Protein AF-0000000075759969 (afdb_homodimer)

Nearest PDB structures (foldseek):
  1jhf-assembly1_B  TM=9.199E-01  e=1.896E-07  Escherichia coli
  3k2z-assembly1_A  TM=9.295E-01  e=3.566E-07  Thermotoga maritima
  3k3r-assembly1_F  TM=9.178E-01  e=2.386E-07  Escherichia coli K-12
  6a2r-assembly1_A  TM=8.522E-01  e=1.343E-07  Mycobacterium tuberculosis H37Rv
  1jhh-assembly1_B  TM=8.300E-01  e=1.790E-07  Escherichia coli

Structure (mmCIF, N/CA/C/O backbone):
data_AF-0000000075759969-model_v1
#
loop_
_entity.id
_entity.type
_entity.pdbx_description
1 polymer 'Ultraviolet light resistance protein A'
#
loop_
_atom_site.group_PDB
_atom_site.id
_atom_site.type_symbol
_atom_site.label_atom_id
_atom_site.label_alt_id
_atom_site.label_comp_id
_atom_site.label_asym_id
_atom_site.label_entity_id
_atom_site.label_seq_id
_atom_site.pdbx_PDB_ins_code
_atom_site.Cartn_x
_atom_site.Cartn_y
_atom_site.Cartn_z
_atom_site.occupancy
_atom_site.B_iso_or_equiv
_atom_site.auth_seq_id
_atom_site.auth_comp_id
_atom_site.auth_asym_id
_atom_site.auth_atom_id
_atom_site.pdbx_PDB_model_num
ATOM 1 N N . MET A 1 1 ? 5.602 -6.996 -13.609 1 42.34 1 MET A N 1
ATOM 2 C CA . MET A 1 1 ? 6.512 -6.41 -12.633 1 42.34 1 MET A CA 1
ATOM 3 C C . MET A 1 1 ? 7.238 -7.496 -11.844 1 42.34 1 MET A C 1
ATOM 5 O O . MET A 1 1 ? 6.602 -8.383 -11.273 1 42.34 1 MET A O 1
ATOM 9 N N . PRO A 1 2 ? 8.523 -7.645 -11.93 1 44.94 2 PRO A N 1
ATOM 10 C CA . PRO A 1 2 ? 9.258 -8.625 -11.125 1 44.94 2 PRO A CA 1
ATOM 11 C C . PRO A 1 2 ? 9.102 -8.391 -9.625 1 44.94 2 PRO A C 1
ATOM 13 O O . PRO A 1 2 ? 8.836 -7.266 -9.195 1 44.94 2 PRO A O 1
ATOM 16 N N . VAL A 1 3 ? 8.891 -9.562 -8.875 1 42.44 3 VAL A N 1
ATOM 17 C CA . VAL A 1 3 ? 8.859 -9.453 -7.418 1 42.44 3 VAL A CA 1
ATOM 18 C C . VAL A 1 3 ? 10.07 -10.172 -6.82 1 42.44 3 VAL A C 1
ATOM 20 O O . VAL A 1 3 ? 10.531 -11.18 -7.363 1 42.44 3 VAL A O 1
ATOM 23 N N . HIS A 1 4 ? 10.641 -9.539 -5.762 1 41.31 4 HIS A N 1
ATOM 24 C CA . HIS A 1 4 ? 11.695 -10.164 -4.973 1 41.31 4 HIS A CA 1
ATOM 25 C C . HIS A 1 4 ? 11.156 -10.695 -3.646 1 41.31 4 HIS A C 1
ATOM 27 O O . HI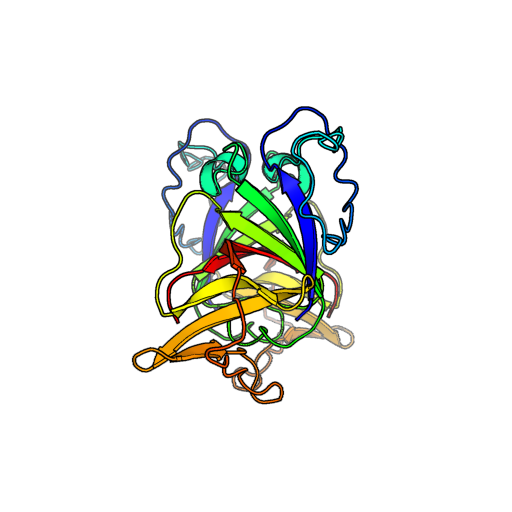S A 1 4 ? 10.625 -9.93 -2.838 1 41.31 4 HIS A O 1
ATOM 33 N N . MET A 1 5 ? 11.133 -12.047 -3.465 1 42.12 5 MET A N 1
ATOM 34 C CA . MET A 1 5 ? 10.625 -12.641 -2.232 1 42.12 5 MET A CA 1
ATOM 35 C C . MET A 1 5 ? 11.516 -12.281 -1.047 1 42.12 5 MET A C 1
ATOM 37 O O . MET A 1 5 ? 12.742 -12.383 -1.132 1 42.12 5 MET A O 1
ATOM 41 N N . LEU A 1 6 ? 11.078 -11.859 0.021 1 41.97 6 LEU A N 1
ATOM 42 C CA . LEU A 1 6 ? 11.836 -11.438 1.196 1 41.97 6 LEU A CA 1
ATOM 43 C C . LEU A 1 6 ? 11.945 -12.57 2.207 1 41.97 6 LEU A C 1
ATOM 45 O O . LEU A 1 6 ? 12.938 -12.656 2.941 1 41.97 6 LEU A O 1
ATOM 49 N N . GLY A 1 7 ? 11.078 -13.602 2.35 1 42.5 7 GLY A N 1
ATOM 50 C CA . GLY A 1 7 ? 11.07 -14.711 3.295 1 42.5 7 GLY A CA 1
ATOM 51 C C . GLY A 1 7 ? 9.758 -14.844 4.043 1 42.5 7 GLY A C 1
ATOM 52 O O . GLY A 1 7 ? 8.805 -14.102 3.783 1 42.5 7 GLY A O 1
ATOM 53 N N . PRO A 1 8 ? 9.578 -16.016 4.891 1 42.72 8 PRO A N 1
ATOM 54 C CA . PRO A 1 8 ? 8.383 -16.156 5.723 1 42.72 8 PRO A CA 1
ATOM 55 C C . PRO A 1 8 ? 8.219 -15.008 6.723 1 42.72 8 PRO A C 1
ATOM 57 O O . PRO A 1 8 ? 9.211 -14.453 7.199 1 42.72 8 PRO A O 1
ATOM 60 N N . ALA A 1 9 ? 6.949 -14.617 6.934 1 42.03 9 ALA A N 1
ATOM 61 C CA . ALA A 1 9 ? 6.633 -13.523 7.848 1 42.03 9 ALA A CA 1
ATOM 62 C C . ALA A 1 9 ? 6.996 -13.891 9.289 1 42.03 9 ALA A C 1
ATOM 64 O O . ALA A 1 9 ? 7.367 -13.016 10.078 1 42.03 9 ALA A O 1
ATOM 65 N N . ALA A 1 10 ? 6.613 -15.195 9.812 1 40.84 10 ALA A N 1
ATOM 66 C CA . ALA A 1 10 ? 6.754 -15.547 11.227 1 40.84 10 ALA A CA 1
ATOM 67 C C . ALA A 1 10 ? 8.219 -15.781 11.594 1 40.84 10 ALA A C 1
ATOM 69 O O . ALA A 1 10 ? 8.586 -15.727 12.766 1 40.84 10 ALA A O 1
ATOM 70 N N . PRO A 1 11 ? 9.305 -15.914 11.461 1 36.31 11 PRO A N 1
ATOM 71 C CA . PRO A 1 11 ? 10.242 -16.359 12.492 1 36.31 11 PRO A CA 1
ATOM 72 C C . PRO A 1 11 ? 10.477 -15.305 13.57 1 36.31 11 PRO A C 1
ATOM 74 O O . PRO A 1 11 ? 10.047 -14.156 13.422 1 36.31 11 PRO A O 1
ATOM 77 N N . ALA A 1 12 ? 11.781 -15.461 14.43 1 30.44 12 ALA A N 1
ATOM 78 C CA . ALA A 1 12 ? 12.664 -14.797 15.383 1 30.44 12 ALA A CA 1
ATOM 79 C C . ALA A 1 12 ? 12.969 -13.367 14.938 1 30.44 12 ALA A C 1
ATOM 81 O O . ALA A 1 12 ? 12.711 -13 13.797 1 30.44 12 ALA A O 1
ATOM 82 N N . THR A 1 13 ? 14.125 -12.656 15.57 1 31.41 13 THR A N 1
ATOM 83 C CA . THR A 1 13 ? 14.758 -11.344 15.68 1 31.41 13 THR A CA 1
ATOM 84 C C . THR A 1 13 ? 15.094 -10.789 14.297 1 31.41 13 THR A C 1
ATOM 86 O O . THR A 1 13 ? 15.953 -9.914 14.164 1 31.41 13 THR A O 1
ATOM 89 N N . ILE A 1 14 ? 14.562 -11.297 13.195 1 31.97 14 ILE A N 1
ATOM 90 C CA . ILE A 1 14 ? 15.352 -11.18 11.977 1 31.97 14 ILE A CA 1
ATOM 91 C C . ILE A 1 14 ? 15.312 -9.742 11.461 1 31.97 14 ILE A C 1
ATOM 93 O O . ILE A 1 14 ? 14.234 -9.133 11.383 1 31.97 14 ILE A O 1
ATOM 97 N N . ALA A 1 15 ? 16.406 -9.086 11.547 1 33.12 15 ALA A N 1
ATOM 98 C CA . ALA A 1 15 ? 16.828 -7.879 10.836 1 33.12 15 ALA A CA 1
ATOM 99 C C . ALA A 1 15 ? 16.359 -7.902 9.391 1 33.12 15 ALA A C 1
ATOM 101 O O . ALA A 1 15 ? 16.453 -8.93 8.711 1 33.12 15 ALA A O 1
ATOM 102 N N . LEU A 1 16 ? 15.406 -7.219 9.031 1 34.38 16 LEU A N 1
ATOM 103 C CA . LEU A 1 16 ? 14.781 -7.094 7.723 1 34.38 16 LEU A CA 1
ATOM 104 C C . LEU A 1 16 ? 15.828 -7.09 6.613 1 34.38 16 LEU A C 1
ATOM 106 O O . LEU A 1 16 ? 16.5 -6.078 6.387 1 34.38 16 LEU A O 1
ATOM 110 N N . PRO A 1 17 ? 16.938 -7.887 6.633 1 32.81 17 PRO A N 1
ATOM 111 C CA . PRO A 1 17 ? 17.625 -7.832 5.344 1 32.81 17 PRO A CA 1
ATOM 112 C C . PRO A 1 17 ? 16.703 -8.102 4.16 1 32.81 17 PRO A C 1
ATOM 114 O O . PRO A 1 17 ? 15.93 -9.062 4.184 1 32.81 17 PRO A O 1
ATOM 117 N N . PHE A 1 18 ? 16.031 -7.051 3.578 1 36.09 18 PHE A N 1
ATOM 118 C CA . PHE A 1 18 ? 15.344 -7.203 2.303 1 36.09 18 PHE A CA 1
ATOM 119 C C . PHE A 1 18 ? 16 -8.281 1.457 1 36.09 18 PHE A C 1
ATOM 121 O O . PHE A 1 18 ? 17.109 -8.094 0.936 1 36.09 18 PHE A O 1
ATOM 128 N N . PHE A 1 19 ? 16.234 -9.352 1.95 1 31.5 19 PHE A N 1
ATOM 129 C CA . PHE A 1 19 ? 16.828 -10.336 1.05 1 31.5 19 PHE A CA 1
ATOM 130 C C . PHE A 1 19 ? 15.953 -10.555 -0.176 1 31.5 19 PHE A C 1
ATOM 132 O O . PHE A 1 19 ? 14.75 -10.797 -0.049 1 31.5 19 PHE A O 1
ATOM 139 N N . SER A 1 20 ? 16.25 -9.602 -1.188 1 35.03 20 SER A N 1
ATOM 140 C CA . SER A 1 20 ? 15.828 -9.875 -2.561 1 35.03 20 SER A CA 1
ATOM 141 C C . SER A 1 20 ? 15.938 -11.359 -2.889 1 35.03 20 SER A C 1
ATOM 143 O O . SER A 1 20 ? 17.031 -11.93 -2.863 1 35.03 20 SER A O 1
ATOM 145 N N . PHE A 1 21 ? 15.383 -12.156 -2.195 1 32.94 21 PHE A N 1
ATOM 146 C CA . PHE A 1 21 ? 15.586 -13.5 -2.713 1 32.94 21 PHE A CA 1
ATOM 147 C C . PHE A 1 21 ? 14.969 -13.641 -4.102 1 32.94 21 PHE A C 1
ATOM 149 O O . PHE A 1 21 ? 13.844 -13.195 -4.336 1 32.94 21 PHE A O 1
ATOM 156 N N . CYS A 1 22 ? 15.914 -13.344 -5.039 1 31.77 22 CYS A N 1
ATOM 157 C CA . CYS A 1 22 ? 15.555 -13.789 -6.383 1 31.77 22 CYS A CA 1
ATOM 158 C C . CYS A 1 22 ? 15.062 -15.234 -6.367 1 31.77 22 CYS A C 1
ATOM 160 O O . CYS A 1 22 ? 15.711 -16.109 -5.789 1 31.77 22 CYS A O 1
ATOM 162 N N . VAL A 1 23 ? 13.867 -15.484 -6.293 1 33.88 23 VAL A N 1
ATOM 163 C CA . VAL A 1 23 ? 13.398 -16.859 -6.41 1 33.88 23 VAL A CA 1
ATOM 164 C C . VAL A 1 23 ? 14.156 -17.578 -7.531 1 33.88 23 VAL A C 1
ATOM 166 O O . VAL A 1 23 ? 14.047 -17.188 -8.703 1 33.88 23 VAL A O 1
ATOM 169 N N . PRO A 1 24 ? 15.461 -17.984 -7.406 1 31.73 24 PRO A N 1
ATOM 170 C CA . PRO A 1 24 ? 15.945 -18.797 -8.531 1 31.73 24 PRO A CA 1
ATOM 171 C C . PRO A 1 24 ? 14.867 -19.719 -9.102 1 31.73 24 PRO A C 1
ATOM 173 O O . PRO A 1 24 ? 13.883 -20.016 -8.43 1 31.73 24 PRO A O 1
ATOM 176 N N . ALA A 1 25 ? 14.922 -20.078 -10.336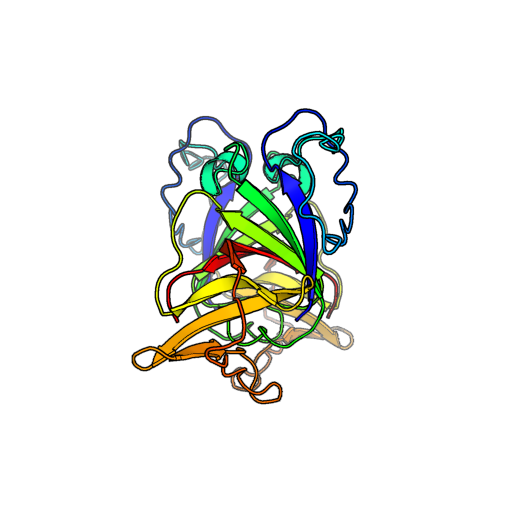 1 34.28 25 ALA A N 1
ATOM 177 C CA . ALA A 1 25 ? 14.133 -21.141 -10.945 1 34.28 25 ALA A CA 1
ATOM 178 C C . ALA A 1 25 ? 13.742 -22.188 -9.906 1 34.28 25 ALA A C 1
ATOM 180 O O . ALA A 1 25 ? 12.742 -22.891 -10.07 1 34.28 25 ALA A O 1
ATOM 181 N N . GLY A 1 26 ? 14.703 -22.828 -9.086 1 34.31 26 GLY A N 1
ATOM 182 C CA . GLY A 1 26 ? 14.5 -23.75 -7.977 1 34.31 26 GLY A CA 1
ATOM 183 C C . GLY A 1 26 ? 13.914 -23.078 -6.746 1 34.31 26 GLY A C 1
ATOM 184 O O . GLY A 1 26 ? 14.445 -22.062 -6.277 1 34.31 26 GLY A O 1
ATOM 185 N N . PHE A 1 27 ? 12.602 -23.125 -6.633 1 38.12 27 PHE A N 1
ATOM 186 C CA . PHE A 1 27 ? 11.812 -22.625 -5.516 1 38.12 27 PHE A CA 1
ATOM 187 C C . PHE A 1 27 ? 12.562 -22.797 -4.199 1 38.12 27 PHE A C 1
ATOM 189 O O . PHE A 1 27 ? 13.328 -23.75 -4.035 1 38.12 27 PHE A O 1
ATOM 196 N N . PRO A 1 28 ? 12.852 -21.859 -3.426 1 39.22 28 PRO A N 1
ATOM 197 C CA . PRO A 1 28 ? 13.586 -22.109 -2.186 1 39.22 28 PRO A CA 1
ATOM 198 C C . PRO A 1 28 ? 13.273 -23.469 -1.582 1 39.22 28 PRO A C 1
ATOM 200 O O . PRO A 1 28 ? 12.141 -23.953 -1.68 1 39.22 28 PRO A O 1
ATOM 203 N N . SER A 1 29 ? 14.156 -24.547 -1.777 1 34.22 29 SER A N 1
ATOM 204 C CA . SER A 1 29 ? 14.07 -25.641 -0.829 1 34.22 29 SER A CA 1
ATOM 205 C C . SER A 1 29 ? 13.758 -25.141 0.577 1 34.22 29 SER A C 1
ATOM 207 O O . SER A 1 29 ? 14.211 -24.078 0.977 1 34.22 29 SER A O 1
ATOM 209 N N . PRO A 1 30 ? 12.672 -25.703 1.255 1 34.91 30 PRO A N 1
ATOM 210 C CA . PRO A 1 30 ? 12.477 -25.438 2.682 1 34.91 30 PRO A CA 1
ATOM 211 C C . PRO A 1 30 ? 13.789 -25.188 3.424 1 34.91 30 PRO A C 1
ATOM 213 O O . PRO A 1 30 ? 13.773 -24.641 4.527 1 34.91 30 PRO A O 1
ATOM 216 N N . ALA A 1 31 ? 14.859 -25.797 3.045 1 32.34 31 ALA A N 1
ATOM 217 C CA . ALA A 1 31 ? 16.078 -25.828 3.846 1 32.34 31 ALA A CA 1
ATOM 218 C C . ALA A 1 31 ? 16.766 -24.469 3.846 1 32.34 31 ALA A C 1
ATOM 220 O O . ALA A 1 31 ? 17.641 -24.203 4.676 1 32.34 31 ALA A O 1
ATOM 221 N N . GLN A 1 32 ? 16.891 -23.828 2.74 1 37.91 32 GLN A N 1
ATOM 222 C CA . GLN A 1 32 ? 17.734 -22.641 2.793 1 37.91 32 GLN A CA 1
ATOM 223 C C . GLN A 1 32 ? 17.016 -21.484 3.496 1 37.91 32 GLN A C 1
ATOM 225 O O . GLN A 1 32 ? 16.562 -20.531 2.848 1 37.91 32 GLN A O 1
ATOM 230 N N . ASP A 1 33 ? 16.172 -21.797 4.281 1 37.91 33 ASP A N 1
ATOM 231 C CA . ASP A 1 33 ? 15.383 -21.25 5.387 1 37.91 33 ASP A CA 1
ATOM 232 C C . ASP A 1 33 ? 16.156 -20.172 6.133 1 37.91 33 ASP A C 1
ATOM 234 O O . ASP A 1 33 ? 15.758 -19.766 7.227 1 37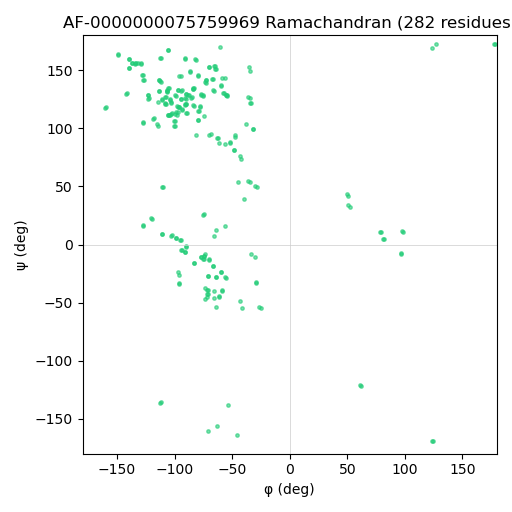.91 33 ASP A O 1
ATOM 238 N N . HIS A 1 34 ? 17.453 -20.109 5.781 1 37.09 34 HIS A N 1
ATOM 239 C CA . HIS A 1 34 ? 18.172 -19.359 6.809 1 37.09 34 HIS A CA 1
ATOM 240 C C . HIS A 1 34 ? 17.703 -17.906 6.84 1 37.09 34 HIS A C 1
ATOM 242 O O . HIS A 1 34 ? 18.469 -17 6.48 1 37.09 34 HIS A O 1
ATOM 248 N N . MET A 1 35 ? 16.719 -17.672 6.105 1 39.19 35 MET A N 1
ATOM 249 C CA . MET A 1 35 ? 16.406 -16.281 6.434 1 39.19 35 MET A CA 1
ATOM 250 C C . MET A 1 35 ? 16.344 -16.078 7.941 1 39.19 35 MET A C 1
ATOM 252 O O . MET A 1 35 ? 15.469 -16.641 8.609 1 39.19 35 MET A O 1
ATOM 256 N N . GLU A 1 36 ? 17.469 -15.93 8.523 1 43.19 36 GLU A N 1
ATOM 257 C CA . GLU A 1 36 ? 17.688 -15.859 9.961 1 43.19 36 GLU A CA 1
ATOM 258 C C . GLU A 1 36 ? 16.609 -15.008 10.633 1 43.19 36 GLU A C 1
ATOM 260 O O . GLU A 1 36 ? 16.156 -15.32 11.734 1 43.19 36 GLU A O 1
ATOM 265 N N . GLY A 1 37 ? 16.344 -13.695 10.211 1 47.88 37 GLY A N 1
ATOM 266 C CA . GLY A 1 37 ? 15.539 -12.906 11.133 1 47.88 37 GLY A CA 1
ATOM 267 C C . GLY A 1 37 ? 14.125 -12.648 10.633 1 47.88 37 GLY A C 1
ATOM 268 O O . GLY A 1 37 ? 13.859 -12.734 9.43 1 47.88 37 GLY A O 1
ATOM 269 N N . SER A 1 38 ? 13.047 -13.086 11.422 1 54.06 38 SER A N 1
ATOM 270 C CA . SER A 1 38 ? 11.625 -12.852 11.188 1 54.06 38 SER A CA 1
ATOM 271 C C . SER A 1 38 ? 11.32 -11.359 11.094 1 54.06 38 SER A C 1
ATOM 273 O O . SER A 1 38 ? 11.969 -10.547 11.75 1 54.06 38 SER A O 1
ATOM 275 N N . ILE A 1 39 ? 10.57 -10.961 10.008 1 63.31 39 ILE A N 1
ATOM 276 C CA . ILE A 1 39 ? 10.164 -9.57 9.844 1 63.31 39 ILE A CA 1
ATOM 277 C C . ILE A 1 39 ? 8.906 -9.305 10.664 1 63.31 39 ILE A C 1
ATOM 279 O O . ILE A 1 39 ? 7.988 -10.125 10.695 1 63.31 39 ILE A O 1
ATOM 283 N N . SER A 1 40 ? 9.023 -8.383 11.609 1 74.25 40 SER A N 1
ATOM 284 C CA . SER A 1 40 ? 7.84 -7.828 12.258 1 74.25 40 SER A CA 1
ATOM 285 C C . SER A 1 40 ? 7.434 -6.5 11.633 1 74.25 40 SER A C 1
ATOM 287 O O . SER A 1 40 ? 8.188 -5.527 11.688 1 74.25 40 SER A O 1
ATOM 289 N N . LEU A 1 41 ? 6.215 -6.508 10.977 1 79.56 41 LEU A N 1
ATOM 290 C CA . LEU A 1 41 ? 5.723 -5.266 10.391 1 79.56 41 LEU A CA 1
ATOM 291 C C . LEU A 1 41 ? 5.449 -4.23 11.477 1 79.56 41 LEU A C 1
ATOM 293 O O . LEU A 1 41 ? 5.602 -3.027 11.25 1 79.56 41 LEU A O 1
ATOM 297 N N . ASP A 1 42 ? 5.113 -4.766 12.695 1 80.06 42 ASP A N 1
ATOM 298 C CA . ASP A 1 42 ? 4.934 -3.861 13.828 1 80.06 42 ASP A CA 1
ATOM 299 C C . ASP A 1 42 ? 6.227 -3.105 14.133 1 80.06 42 ASP A C 1
ATOM 301 O O . ASP A 1 42 ? 6.199 -1.901 14.391 1 80.06 42 ASP A O 1
ATOM 305 N N . GLU A 1 43 ? 7.266 -3.865 14.125 1 79.12 43 GLU A N 1
ATOM 306 C CA . GLU A 1 43 ? 8.562 -3.252 14.391 1 79.12 43 GLU A CA 1
ATOM 307 C C . GLU A 1 43 ? 9.008 -2.377 13.227 1 79.12 43 GLU A C 1
ATOM 309 O O . GLU A 1 43 ? 9.469 -1.251 13.43 1 79.12 43 GLU A O 1
ATOM 314 N N . LEU A 1 44 ? 8.812 -2.881 12.008 1 76.25 44 LEU A N 1
ATOM 315 C CA . LEU A 1 44 ? 9.234 -2.17 10.805 1 76.25 44 LEU A CA 1
ATOM 316 C C . LEU A 1 44 ? 8.562 -0.802 10.719 1 76.25 44 LEU A C 1
ATOM 318 O O . LEU A 1 44 ? 9.211 0.19 10.383 1 76.25 44 LEU A O 1
ATOM 322 N N . MET A 1 45 ? 7.348 -0.826 11.086 1 79.31 45 MET A N 1
ATOM 323 C CA . MET A 1 45 ? 6.582 0.403 10.906 1 79.31 45 MET A CA 1
ATOM 324 C C . MET A 1 45 ? 6.422 1.148 12.227 1 79.31 45 MET A C 1
ATOM 326 O O . MET A 1 45 ? 5.695 2.139 12.305 1 79.31 45 MET A O 1
ATOM 330 N N . ASN A 1 46 ? 7.121 0.654 13.234 1 80.38 46 ASN A N 1
ATOM 331 C CA . ASN A 1 46 ? 7.137 1.278 14.555 1 80.38 46 ASN A CA 1
ATOM 332 C C . ASN A 1 46 ? 5.727 1.562 15.055 1 80.38 46 ASN A C 1
ATOM 334 O O . ASN A 1 46 ? 5.449 2.65 15.562 1 80.38 46 ASN A O 1
ATOM 338 N N . ILE A 1 47 ? 4.824 0.573 14.852 1 77.69 47 ILE A N 1
ATOM 339 C CA . ILE A 1 47 ? 3.428 0.869 15.148 1 77.69 47 ILE A CA 1
ATOM 340 C C . ILE A 1 47 ? 3.211 0.89 16.656 1 77.69 47 ILE A C 1
ATOM 342 O O . ILE A 1 47 ? 2.182 1.37 17.141 1 77.69 47 ILE A O 1
ATOM 346 N N . ARG A 1 48 ? 4.285 0.427 17.422 1 73.88 48 ARG A N 1
ATOM 347 C CA . ARG A 1 48 ? 4.129 0.405 18.875 1 73.88 48 ARG A CA 1
ATOM 348 C C . ARG A 1 48 ? 4.617 1.707 19.5 1 73.88 48 ARG A C 1
ATOM 350 O O . ARG A 1 48 ? 4.426 1.941 20.703 1 73.88 48 ARG A O 1
ATOM 357 N N . ALA A 1 49 ? 5.176 2.514 18.688 1 77.94 49 ALA A N 1
ATOM 358 C CA . ALA A 1 49 ? 5.59 3.818 19.203 1 77.94 49 ALA A CA 1
ATOM 359 C C . ALA A 1 49 ? 4.383 4.668 19.578 1 77.94 49 ALA A C 1
ATOM 361 O O . ALA A 1 49 ? 3.367 4.664 18.875 1 77.94 49 ALA A O 1
ATOM 362 N N . PRO A 1 50 ? 4.453 5.449 20.656 1 74.25 50 PRO A N 1
ATOM 363 C CA . PRO A 1 50 ? 3.316 6.242 21.125 1 74.25 50 PRO A CA 1
ATOM 364 C C . PRO A 1 50 ? 2.924 7.352 20.156 1 74.25 50 PRO A C 1
ATOM 366 O O . PRO A 1 50 ? 1.807 7.871 20.219 1 74.25 50 PRO A O 1
ATOM 369 N N . HIS A 1 51 ? 3.768 7.695 19.297 1 77.31 51 HIS A N 1
ATOM 370 C CA . HIS A 1 51 ? 3.49 8.805 18.391 1 77.31 51 HIS A CA 1
ATOM 371 C C . HIS A 1 51 ? 3.006 8.297 17.047 1 77.31 51 HIS A C 1
ATOM 373 O O . HIS A 1 51 ? 2.891 9.078 16.094 1 77.31 51 HIS A O 1
ATOM 379 N N . THR A 1 52 ? 2.793 6.961 16.906 1 82.81 52 THR A N 1
ATOM 380 C CA . THR A 1 52 ? 2.326 6.383 15.641 1 82.81 52 THR A CA 1
ATOM 381 C C . THR A 1 52 ? 0.816 6.172 15.672 1 82.81 52 THR A C 1
ATOM 383 O O . THR A 1 52 ? 0.28 5.633 16.641 1 82.81 52 THR A O 1
ATOM 386 N N . TYR A 1 53 ? 0.153 6.598 14.602 1 77.56 53 TYR A N 1
ATOM 387 C CA . TYR A 1 53 ? -1.294 6.477 14.461 1 77.56 53 TYR A CA 1
ATOM 388 C C . TYR A 1 53 ? -1.663 5.844 13.125 1 77.56 53 TYR A C 1
ATOM 390 O O . TYR A 1 53 ? -0.871 5.863 12.18 1 77.56 53 TYR A O 1
ATOM 398 N N . LEU A 1 54 ? -2.857 5.242 13.148 1 80.25 54 LEU A N 1
ATOM 399 C CA . LEU A 1 54 ? -3.402 4.656 11.922 1 80.25 54 LEU A CA 1
ATOM 400 C C . LEU A 1 54 ? -4.641 5.418 11.469 1 80.25 54 LEU A C 1
ATOM 402 O O . LEU A 1 54 ? -5.434 5.879 12.289 1 80.25 54 LEU A O 1
ATOM 406 N N . ALA A 1 55 ? -4.75 5.566 10.18 1 80.31 55 ALA A N 1
ATOM 407 C CA . ALA A 1 55 ? -5.93 6.168 9.57 1 80.31 55 ALA A CA 1
ATOM 408 C C . ALA A 1 55 ? -6.324 5.434 8.289 1 80.31 55 ALA A C 1
ATOM 410 O O . ALA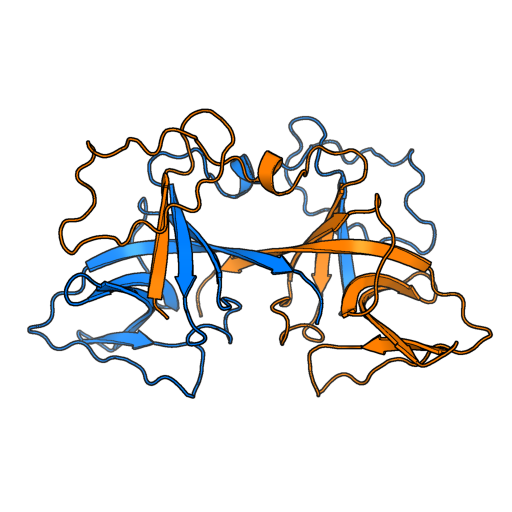 A 1 55 ? -5.52 4.688 7.723 1 80.31 55 ALA A O 1
ATOM 411 N N . ARG A 1 56 ? -7.59 5.633 7.922 1 83.19 56 ARG A N 1
ATOM 412 C CA . ARG A 1 56 ? -8.078 5.105 6.652 1 83.19 56 ARG A CA 1
ATOM 413 C C . ARG A 1 56 ? -8.297 6.223 5.641 1 83.19 56 ARG A C 1
ATOM 415 O O . ARG A 1 56 ? -8.906 7.246 5.957 1 83.19 56 ARG A O 1
ATOM 422 N N . ALA A 1 57 ? -7.68 6.039 4.48 1 88.38 57 ALA A N 1
ATOM 423 C CA . ALA A 1 57 ? -7.883 7.016 3.414 1 88.38 57 ALA A CA 1
ATOM 424 C C . ALA A 1 57 ? -9.281 6.891 2.816 1 88.38 57 ALA A C 1
ATOM 426 O O . ALA A 1 57 ? -9.828 5.789 2.715 1 88.38 57 ALA A O 1
ATOM 427 N N . ASP A 1 58 ? -9.828 8 2.514 1 85.5 58 ASP A N 1
ATOM 428 C CA . ASP A 1 58 ? -11.133 8.055 1.855 1 85.5 58 ASP A CA 1
ATOM 429 C C . ASP A 1 58 ? -11.078 8.922 0.599 1 85.5 58 ASP A C 1
ATOM 431 O O . ASP A 1 58 ? -11.039 10.148 0.685 1 85.5 58 ASP A O 1
ATOM 435 N N . GLY A 1 59 ? -11.086 8.234 -0.588 1 89.69 59 GLY A N 1
ATOM 436 C CA . GLY A 1 59 ? -11.062 8.969 -1.843 1 89.69 59 GLY A CA 1
ATOM 437 C C . GLY A 1 59 ? -9.906 8.578 -2.744 1 89.69 59 GLY A C 1
ATOM 438 O O . GLY A 1 59 ? -9.219 7.586 -2.486 1 89.69 59 GLY A O 1
ATOM 439 N N . GLU A 1 60 ? -9.703 9.438 -3.883 1 93.19 60 GLU A N 1
ATOM 440 C CA . GLU A 1 60 ? -8.758 9.031 -4.918 1 93.19 60 GLU A CA 1
ATOM 441 C C . GLU A 1 60 ? -7.742 10.133 -5.203 1 93.19 60 GLU A C 1
ATOM 443 O O . GLU A 1 60 ? -7.031 10.078 -6.207 1 93.19 60 GLU A O 1
ATOM 448 N N . SER A 1 61 ? -7.625 11.078 -4.316 1 94.75 61 SER A N 1
ATOM 449 C CA . SER A 1 61 ? -6.828 12.258 -4.641 1 94.75 61 SER A CA 1
ATOM 450 C C . SER A 1 61 ? -5.336 11.945 -4.578 1 94.75 61 SER A C 1
ATOM 452 O O . SER A 1 61 ? -4.516 12.719 -5.082 1 94.75 61 SER A O 1
ATOM 454 N N . MET A 1 62 ? -4.992 10.789 -4.008 1 96.69 62 MET A N 1
ATOM 455 C CA . MET A 1 62 ? -3.582 10.531 -3.738 1 96.69 62 MET A CA 1
ATOM 456 C C . MET A 1 62 ? -3.111 9.281 -4.469 1 96.69 62 MET A C 1
ATOM 458 O O . MET A 1 62 ? -2.047 8.734 -4.16 1 96.69 62 MET A O 1
ATOM 462 N N . ILE A 1 63 ? -3.77 8.844 -5.555 1 96.44 63 ILE A N 1
ATOM 463 C CA . ILE A 1 63 ? -3.57 7.527 -6.16 1 96.44 63 ILE A CA 1
ATOM 464 C C . ILE A 1 63 ? -2.207 7.48 -6.848 1 96.44 63 ILE A C 1
ATOM 466 O O . ILE A 1 63 ? -1.588 6.414 -6.934 1 96.44 63 ILE A O 1
ATOM 470 N N . GLN A 1 64 ? -1.641 8.586 -7.32 1 96.5 64 GLN A N 1
ATOM 471 C CA . GLN A 1 64 ? -0.399 8.57 -8.086 1 96.5 64 GLN A CA 1
ATOM 472 C C . GLN A 1 64 ? 0.807 8.367 -7.172 1 96.5 64 GLN A C 1
ATOM 474 O O . GLN A 1 64 ? 1.91 8.086 -7.645 1 96.5 64 GLN A O 1
ATOM 479 N N . VAL A 1 65 ? 0.576 8.461 -5.852 1 96.25 65 VAL A N 1
ATOM 480 C CA . VAL A 1 65 ? 1.666 8.172 -4.926 1 96.25 65 VAL A CA 1
ATOM 481 C C . VAL A 1 65 ? 1.37 6.883 -4.168 1 96.25 65 VAL A C 1
ATOM 483 O O . VAL A 1 65 ? 2.016 6.582 -3.16 1 96.25 65 VAL A O 1
ATOM 486 N N . GLY A 1 66 ? 0.349 6.18 -4.566 1 96.44 66 GLY A N 1
ATOM 487 C CA . GLY A 1 66 ? 0.129 4.828 -4.07 1 96.44 66 GLY A CA 1
ATOM 488 C C . GLY A 1 66 ? -0.869 4.77 -2.928 1 96.44 66 GLY A C 1
ATOM 489 O O . GLY A 1 66 ? -0.972 3.752 -2.24 1 96.44 66 GLY A O 1
ATOM 490 N N . ILE A 1 67 ? -1.548 5.836 -2.709 1 96 67 ILE A N 1
ATOM 491 C CA . ILE A 1 67 ? -2.578 5.832 -1.676 1 96 67 ILE A CA 1
ATOM 492 C C . ILE A 1 67 ? -3.959 5.797 -2.326 1 96 67 ILE A C 1
ATOM 494 O O . ILE A 1 67 ? -4.391 6.777 -2.936 1 96 67 ILE A O 1
ATOM 498 N N . PHE A 1 68 ? -4.656 4.672 -2.162 1 94.56 68 PHE A N 1
ATOM 499 C CA . PHE A 1 68 ? -5.965 4.441 -2.758 1 94.56 68 PHE A CA 1
ATOM 500 C C . PHE A 1 68 ? -7.062 4.531 -1.705 1 94.56 68 PHE A C 1
ATOM 502 O O . PHE A 1 68 ? -6.777 4.562 -0.506 1 94.56 68 PHE A O 1
ATOM 509 N N . ASP A 1 69 ? -8.25 4.59 -2.221 1 91.75 69 ASP A N 1
ATOM 510 C CA . ASP A 1 69 ? -9.414 4.598 -1.339 1 91.75 69 ASP A CA 1
ATOM 511 C C . ASP A 1 69 ? -9.391 3.402 -0.39 1 91.75 69 ASP A C 1
ATOM 513 O O . ASP A 1 69 ? -9.109 2.277 -0.807 1 91.75 69 ASP A O 1
ATOM 517 N N . ARG A 1 70 ? -9.539 3.648 0.958 1 86.75 70 ARG A N 1
ATOM 518 C CA . ARG A 1 70 ? -9.695 2.672 2.029 1 86.75 70 ARG A CA 1
ATOM 519 C C . ARG A 1 70 ? -8.344 2.111 2.459 1 86.75 70 ARG A C 1
ATOM 521 O O . ARG A 1 70 ? -8.266 1.256 3.344 1 86.75 70 ARG A O 1
ATOM 528 N N . ASP A 1 71 ? -7.273 2.656 1.881 1 89.5 71 ASP A N 1
ATOM 529 C CA . ASP A 1 71 ? -5.965 2.229 2.359 1 89.5 71 ASP A CA 1
ATOM 530 C C . ASP A 1 71 ? -5.754 2.633 3.818 1 89.5 71 ASP A C 1
ATOM 532 O O . ASP A 1 71 ? -6.332 3.617 4.285 1 89.5 71 ASP A O 1
ATOM 536 N N . ILE A 1 72 ? -4.945 1.832 4.52 1 85.44 72 ILE A N 1
ATOM 537 C CA . ILE A 1 72 ? -4.539 2.166 5.879 1 85.44 72 ILE A CA 1
ATOM 538 C C . ILE A 1 72 ? -3.252 2.988 5.848 1 85.44 72 ILE A C 1
ATOM 540 O O . ILE A 1 72 ? -2.289 2.621 5.168 1 85.44 72 ILE A O 1
ATOM 544 N N . LEU A 1 73 ? -3.275 4.082 6.535 1 87.31 73 LEU A N 1
ATOM 545 C CA . LEU A 1 73 ? -2.123 4.973 6.613 1 87.31 73 LEU A CA 1
ATOM 546 C C . LEU A 1 73 ? -1.459 4.883 7.984 1 87.31 73 LEU A C 1
ATOM 548 O O . LEU A 1 73 ? -2.145 4.855 9.008 1 87.31 73 LEU A O 1
ATOM 552 N N . ILE A 1 74 ? -0.161 4.73 7.996 1 86.81 74 ILE A N 1
ATOM 553 C CA . ILE A 1 74 ? 0.633 4.805 9.219 1 86.81 74 ILE A CA 1
ATOM 554 C C . ILE A 1 74 ? 1.205 6.211 9.375 1 86.81 74 ILE A C 1
ATOM 556 O O . ILE A 1 74 ? 1.955 6.684 8.516 1 86.81 74 ILE A O 1
ATOM 560 N N . ILE A 1 75 ? 0.809 6.867 10.445 1 86.62 75 ILE A N 1
ATOM 561 C CA . ILE A 1 75 ? 1.116 8.281 10.641 1 86.62 75 ILE A CA 1
ATOM 562 C C . ILE A 1 75 ? 2.115 8.445 11.781 1 86.62 75 ILE A C 1
ATOM 564 O O . ILE A 1 75 ? 1.902 7.922 12.875 1 86.62 75 ILE A O 1
ATOM 568 N N . ASP A 1 76 ? 3.23 9.086 11.516 1 87.12 76 ASP A N 1
ATOM 569 C CA . ASP A 1 76 ? 4.258 9.422 12.5 1 87.12 76 ASP A CA 1
ATOM 570 C C . ASP A 1 76 ? 4.113 10.867 12.977 1 87.12 76 ASP A C 1
ATOM 572 O O . ASP A 1 76 ? 4.32 11.805 12.195 1 87.12 76 ASP A O 1
ATOM 576 N N . ARG A 1 77 ? 3.752 11.062 14.195 1 85.06 77 ARG A N 1
ATOM 577 C CA . ARG A 1 77 ? 3.59 12.398 14.766 1 85.06 77 ARG A CA 1
ATOM 578 C C . ARG A 1 77 ? 4.859 12.836 15.484 1 85.06 77 ARG A C 1
ATOM 580 O O . ARG A 1 77 ? 4.895 13.914 16.078 1 85.06 77 ARG A O 1
ATOM 587 N N . GLY A 1 78 ? 5.82 12.062 15.422 1 85.75 78 GLY A N 1
ATOM 588 C CA . GLY A 1 78 ? 7.039 12.352 16.172 1 85.75 78 GLY A CA 1
ATOM 589 C C . GLY A 1 7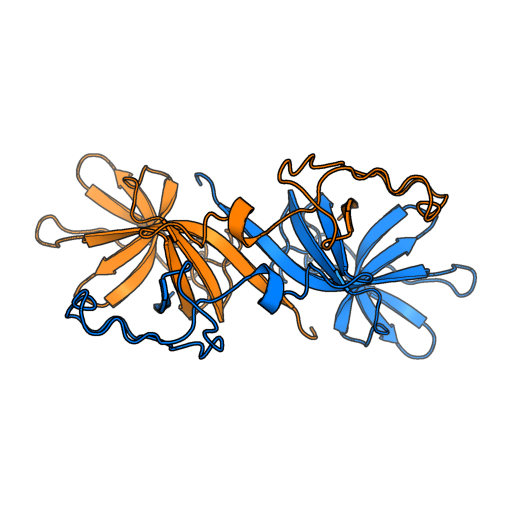8 ? 8.031 13.188 15.375 1 85.75 78 GLY A C 1
ATOM 590 O O . GLY A 1 78 ? 9.094 13.547 15.891 1 85.75 78 GLY A O 1
ATOM 591 N N . ARG A 1 79 ? 7.746 13.508 14.195 1 86.88 79 ARG A N 1
ATOM 592 C CA . ARG A 1 79 ? 8.688 14.281 13.391 1 86.88 79 ARG A CA 1
ATOM 593 C C . ARG A 1 79 ? 7.977 15.375 12.602 1 86.88 79 ARG A C 1
ATOM 595 O O . ARG A 1 79 ? 6.77 15.281 12.359 1 86.88 79 ARG A O 1
ATOM 602 N N . GLU A 1 80 ? 8.719 16.438 12.219 1 91.69 80 GLU A N 1
ATOM 603 C CA . GLU A 1 80 ? 8.195 17.547 11.43 1 91.69 80 GLU A CA 1
ATOM 604 C C . GLU A 1 80 ? 8.109 17.188 9.953 1 91.69 80 GLU A C 1
ATOM 606 O O . GLU A 1 80 ? 8.984 16.484 9.422 1 91.69 80 GLU A O 1
ATOM 611 N N . ALA A 1 81 ? 7.105 17.719 9.367 1 94.06 81 ALA A N 1
ATOM 612 C CA . ALA A 1 81 ? 6.902 17.469 7.945 1 94.06 81 ALA A CA 1
ATOM 613 C C . ALA A 1 81 ? 7.918 18.234 7.102 1 94.06 81 ALA A C 1
ATOM 615 O O . ALA A 1 81 ? 8.242 19.375 7.406 1 94.06 81 ALA A O 1
ATOM 616 N N . GLU A 1 82 ? 8.445 17.656 6.09 1 95.69 82 GLU A N 1
ATOM 617 C CA . GLU A 1 82 ? 9.32 18.281 5.105 1 95.69 82 GLU A CA 1
ATOM 618 C C . GLU A 1 82 ? 8.641 18.375 3.742 1 95.69 82 GLU A C 1
ATOM 620 O O . GLU A 1 82 ? 7.691 17.641 3.465 1 95.69 82 GLU A O 1
ATOM 625 N N . LYS A 1 83 ? 9.219 19.281 2.945 1 95.81 83 LYS A N 1
ATOM 626 C CA . LYS A 1 83 ? 8.695 19.469 1.594 1 95.81 83 LYS A CA 1
ATOM 627 C C . LYS A 1 83 ? 8.68 18.141 0.832 1 95.81 83 LYS A C 1
ATOM 629 O O . LYS A 1 83 ? 9.672 17.406 0.844 1 95.81 83 LYS A O 1
ATOM 634 N N . GLY A 1 84 ? 7.551 17.812 0.262 1 97.19 84 GLY A N 1
ATOM 635 C CA . GLY A 1 84 ? 7.445 16.641 -0.583 1 97.19 84 GLY A CA 1
ATOM 636 C C . GLY A 1 84 ? 6.902 15.43 0.151 1 97.19 84 GLY A C 1
ATOM 637 O O . GLY A 1 84 ? 6.605 14.406 -0.467 1 97.19 84 GLY A O 1
ATOM 638 N N . GLU A 1 85 ? 6.73 15.484 1.439 1 97.5 85 GLU A N 1
ATOM 639 C CA . GLU A 1 85 ? 6.246 14.344 2.211 1 97.5 85 GLU A CA 1
ATOM 640 C C . GLU A 1 85 ? 4.723 14.305 2.24 1 97.5 85 GLU A C 1
ATOM 642 O O . GLU A 1 85 ? 4.066 15.344 2.119 1 97.5 85 GLU A O 1
ATOM 647 N N . VAL A 1 86 ? 4.188 13.133 2.305 1 97.31 86 VAL A N 1
ATOM 648 C CA . VAL A 1 86 ? 2.752 12.961 2.502 1 97.31 86 VAL A CA 1
ATOM 649 C C . VAL A 1 86 ? 2.395 13.211 3.965 1 97.31 86 VAL A C 1
ATOM 651 O O . VAL A 1 86 ? 3.031 12.672 4.871 1 97.31 86 VAL A O 1
ATOM 654 N N . ILE A 1 87 ? 1.391 14.078 4.152 1 94.19 87 ILE A N 1
ATOM 655 C CA . ILE A 1 87 ? 1.036 14.453 5.516 1 94.19 87 ILE A CA 1
ATOM 656 C C . ILE A 1 87 ? -0.477 14.352 5.703 1 94.19 87 ILE A C 1
ATOM 658 O O . ILE A 1 87 ? -1.227 14.305 4.723 1 94.19 87 ILE A O 1
ATOM 662 N N . ILE A 1 88 ? -0.865 14.172 6.953 1 88.56 88 ILE A N 1
ATOM 663 C CA . ILE A 1 88 ? -2.236 14.461 7.359 1 88.56 88 ILE A CA 1
ATOM 664 C C . ILE A 1 88 ? -2.346 15.922 7.801 1 88.56 88 ILE A C 1
ATOM 666 O O . ILE A 1 88 ? -1.688 16.328 8.758 1 88.56 88 ILE A O 1
ATOM 670 N N . ALA A 1 89 ? -3.078 16.656 7.031 1 86.56 89 ALA A N 1
ATOM 671 C CA . ALA A 1 89 ? -3.314 18.062 7.336 1 86.56 89 ALA A CA 1
ATOM 672 C C . ALA A 1 89 ? -4.727 18.281 7.867 1 86.56 89 ALA A C 1
ATOM 674 O O . ALA A 1 89 ? -5.684 17.672 7.379 1 86.56 89 ALA A O 1
ATOM 675 N N . ALA A 1 90 ? -4.801 19.016 8.883 1 78.88 90 ALA A N 1
ATOM 676 C CA . ALA A 1 90 ? -6.109 19.453 9.359 1 78.88 90 ALA A CA 1
ATOM 677 C C . ALA A 1 90 ? -6.402 20.891 8.906 1 78.88 90 ALA A C 1
ATOM 679 O O . ALA A 1 90 ? -5.695 21.828 9.289 1 78.88 90 ALA A O 1
ATOM 680 N N . LEU A 1 91 ? -7.254 20.922 7.852 1 72.81 91 LEU A N 1
ATOM 681 C CA . LEU A 1 91 ? -7.754 22.219 7.402 1 72.81 91 LEU A CA 1
ATOM 682 C C . LEU A 1 91 ? -9.195 22.422 7.844 1 72.81 91 LEU A C 1
ATOM 684 O O . LEU A 1 91 ? -10.07 21.609 7.547 1 72.81 91 LEU A O 1
ATOM 688 N N . ASN A 1 92 ? -9.461 23.516 8.57 1 68.75 92 ASN A N 1
ATOM 689 C CA . ASN A 1 92 ? -10.797 23.766 9.102 1 68.75 92 ASN A CA 1
ATOM 690 C C . ASN A 1 92 ? -11.32 22.562 9.883 1 68.75 92 ASN A C 1
ATOM 692 O O . ASN A 1 92 ? -12.461 22.141 9.688 1 68.75 92 ASN A O 1
ATOM 696 N N . ASN A 1 93 ? -10.445 21.797 10.555 1 66.06 93 ASN A N 1
ATOM 697 C CA . ASN A 1 93 ? -10.742 20.688 11.453 1 66.06 93 ASN A CA 1
ATOM 698 C C . ASN A 1 93 ? -11.062 19.422 10.672 1 66.06 93 ASN A C 1
ATOM 700 O O . ASN A 1 93 ? -11.656 18.484 11.219 1 66.06 93 ASN A O 1
ATOM 704 N N . GLU A 1 94 ? -10.812 19.469 9.391 1 71 94 GLU A N 1
ATOM 705 C CA . GLU A 1 94 ? -10.992 18.266 8.586 1 71 94 GLU A CA 1
ATOM 706 C C . GLU A 1 94 ? -9.648 17.688 8.164 1 71 94 GLU A C 1
ATOM 708 O O . GLU A 1 94 ? -8.828 18.375 7.566 1 71 94 GLU A O 1
ATOM 713 N N . PRO A 1 95 ? -9.445 16.438 8.578 1 79.94 95 PRO A N 1
ATOM 714 C CA . PRO A 1 95 ? -8.164 15.836 8.203 1 79.94 95 PRO A CA 1
ATOM 715 C C . PRO A 1 95 ? -8.117 15.414 6.738 1 79.94 95 PRO A C 1
ATOM 717 O O . PRO A 1 95 ? -9.047 14.766 6.25 1 79.94 95 PRO A O 1
ATOM 720 N N . LEU A 1 96 ? -7.055 15.852 6.012 1 86.69 96 LEU A N 1
ATOM 721 C CA . LEU A 1 96 ? -6.809 15.516 4.613 1 86.69 96 LEU A CA 1
ATOM 722 C C . LEU A 1 96 ? -5.402 14.953 4.43 1 86.69 96 LEU A C 1
ATOM 724 O O . LEU A 1 96 ? -4.469 15.367 5.121 1 86.69 96 LEU A O 1
ATOM 728 N N . VAL A 1 97 ? -5.395 14.039 3.609 1 92.62 97 VAL A N 1
ATOM 729 C CA . VAL A 1 97 ? -4.074 13.547 3.234 1 92.62 97 VAL A CA 1
ATOM 730 C C . VAL A 1 97 ? -3.596 14.258 1.971 1 92.62 97 VAL A C 1
ATOM 732 O O . VAL A 1 97 ? -4.324 14.336 0.979 1 92.62 97 VAL A O 1
ATOM 735 N N . LYS A 1 98 ? -2.424 14.875 2.016 1 94.94 98 LYS A N 1
ATOM 736 C CA . LYS A 1 98 ? -1.853 15.672 0.931 1 94.94 98 LYS A CA 1
ATOM 737 C C . LYS A 1 98 ? -0.329 15.594 0.94 1 94.94 98 LYS A C 1
ATOM 739 O O . LYS A 1 98 ? 0.269 15.109 1.903 1 94.94 98 LYS A O 1
ATOM 744 N N . ILE A 1 99 ? 0.2 15.984 -0.164 1 97.12 99 ILE A N 1
ATOM 745 C CA . ILE A 1 99 ? 1.64 16.219 -0.203 1 97.12 99 ILE A CA 1
ATOM 746 C C . ILE A 1 99 ? 1.945 17.641 0.284 1 97.12 99 ILE A C 1
ATOM 748 O O . ILE A 1 99 ? 1.372 18.609 -0.213 1 97.12 99 ILE A O 1
ATOM 752 N N . PHE A 1 100 ? 2.83 17.734 1.264 1 96.31 100 PHE A N 1
ATOM 753 C CA . PHE A 1 100 ? 3.25 19.016 1.827 1 96.31 100 PHE A CA 1
ATOM 754 C C . PHE A 1 100 ? 4.262 19.703 0.917 1 96.31 100 PHE A C 1
ATOM 756 O O . PHE A 1 100 ? 5.301 19.125 0.59 1 96.31 100 PHE A O 1
ATOM 763 N N . ASP A 1 101 ? 3.877 20.844 0.462 1 95.44 101 ASP A N 1
ATOM 764 C CA . ASP A 1 101 ? 4.754 21.641 -0.392 1 95.44 101 ASP A CA 1
ATOM 765 C C . ASP A 1 101 ? 4.773 23.109 0.051 1 95.44 101 ASP A C 1
ATOM 767 O O . ASP A 1 101 ? 3.926 23.531 0.839 1 95.44 101 ASP A O 1
ATOM 771 N N . ARG A 1 102 ? 5.859 23.766 -0.298 1 91.75 102 ARG A N 1
ATOM 772 C CA . ARG A 1 102 ? 6.008 25.188 0.033 1 91.75 102 ARG A CA 1
ATOM 773 C C . ARG A 1 102 ? 6.684 25.953 -1.102 1 91.75 102 ARG A C 1
ATOM 775 O O . ARG A 1 102 ? 7.605 25.438 -1.736 1 91.75 102 ARG A O 1
ATOM 782 N N . ALA A 1 103 ? 6.02 27.062 -1.451 1 90.06 103 ALA A N 1
ATOM 783 C CA . ALA A 1 103 ? 6.625 28.047 -2.33 1 90.06 103 ALA A CA 1
ATOM 784 C C . ALA A 1 103 ? 6.844 29.375 -1.596 1 90.06 103 ALA A C 1
ATOM 786 O O . ALA A 1 103 ? 5.906 30.156 -1.42 1 90.06 103 ALA A O 1
ATOM 787 N N . GLY A 1 104 ? 8.125 29.625 -1.215 1 86.81 104 GLY A N 1
ATOM 788 C CA . GLY A 1 104 ? 8.352 30.75 -0.323 1 86.81 104 GLY A CA 1
ATOM 789 C C . GLY A 1 104 ? 7.645 30.609 1.011 1 86.81 104 GLY A C 1
ATOM 790 O O . GLY A 1 104 ? 7.844 29.625 1.724 1 86.81 104 GLY A O 1
ATOM 791 N N . SER A 1 105 ? 6.781 31.562 1.306 1 85.25 105 SER A N 1
ATOM 792 C CA . SER A 1 105 ? 6.055 31.531 2.57 1 85.25 105 SER A CA 1
ATOM 793 C C . SER A 1 105 ? 4.695 30.859 2.404 1 85.25 105 SER A C 1
ATOM 795 O O . SER A 1 105 ? 4.02 30.562 3.391 1 85.25 105 SER A O 1
ATOM 797 N N . GLN A 1 106 ? 4.406 30.531 1.185 1 91.06 106 GLN A N 1
ATOM 798 C CA . GLN A 1 106 ? 3.086 29.969 0.922 1 91.06 106 GLN A CA 1
ATOM 799 C C . GLN A 1 106 ? 3.105 28.453 1.031 1 91.06 106 GLN A C 1
ATOM 801 O O . GLN A 1 106 ? 3.92 27.781 0.385 1 91.06 106 GLN A O 1
ATOM 806 N N . VAL A 1 107 ? 2.232 27.984 1.833 1 92.25 107 VAL A N 1
ATOM 807 C CA . VAL A 1 107 ? 2.059 26.531 1.959 1 92.25 107 VAL A CA 1
ATOM 808 C C . VAL A 1 107 ? 1.128 26.031 0.861 1 92.25 107 VAL A C 1
ATOM 810 O O . VAL A 1 107 ? 0.105 26.656 0.568 1 92.25 107 VAL A O 1
ATOM 813 N N . ILE A 1 108 ? 1.564 24.953 0.253 1 95.19 108 ILE A N 1
ATOM 814 C CA . ILE A 1 108 ? 0.771 24.312 -0.788 1 95.19 108 ILE A CA 1
ATOM 815 C C . ILE A 1 108 ? 0.503 22.859 -0.407 1 95.19 108 ILE A C 1
ATOM 817 O O . ILE A 1 108 ? 1.429 22.125 -0.057 1 95.19 108 ILE A O 1
ATOM 821 N N . LEU A 1 109 ? -0.741 22.453 -0.388 1 94.38 109 LEU A N 1
ATOM 822 C CA . LEU A 1 109 ? -1.147 21.062 -0.222 1 94.38 109 LEU A CA 1
ATOM 823 C C . LEU A 1 109 ? -1.51 20.438 -1.565 1 94.38 109 LEU A C 1
ATOM 825 O O . LEU A 1 109 ? -2.574 20.719 -2.121 1 94.38 109 LEU A O 1
ATOM 829 N N . ARG A 1 110 ? -0.6 19.594 -1.998 1 96.56 110 ARG A N 1
ATOM 830 C CA . ARG A 1 110 ? -0.764 19.031 -3.338 1 96.56 110 ARG A CA 1
ATOM 831 C C . ARG A 1 110 ? -1.461 17.688 -3.289 1 96.56 110 ARG A C 1
ATOM 833 O O . ARG A 1 110 ? -1.228 16.891 -2.373 1 96.56 110 ARG A O 1
ATOM 840 N N . SER A 1 111 ? -2.264 17.453 -4.297 1 95.94 111 SER A N 1
ATOM 841 C CA . SER A 1 111 ? -2.805 16.125 -4.547 1 95.94 111 SER A CA 1
ATOM 842 C C . SER A 1 111 ? -1.902 15.32 -5.484 1 95.94 111 SER A C 1
ATOM 844 O O . SER A 1 111 ? -0.996 15.883 -6.105 1 95.94 111 SER A O 1
ATOM 846 N N . ALA A 1 112 ? -2.02 14 -5.492 1 96.06 112 ALA A N 1
ATOM 847 C CA . ALA A 1 112 ? -1.348 13.125 -6.449 1 96.06 112 ALA A CA 1
ATOM 848 C C . ALA A 1 112 ? -2.348 12.5 -7.414 1 96.06 112 ALA A C 1
ATOM 850 O O . ALA A 1 112 ? -2.367 11.281 -7.594 1 96.06 112 ALA A O 1
ATOM 851 N N . ASN A 1 113 ? -3.154 13.25 -7.977 1 94.69 113 ASN A N 1
ATOM 852 C CA . ASN A 1 113 ? -4.195 12.992 -8.969 1 94.69 113 ASN A CA 1
ATOM 853 C C . ASN A 1 113 ? -4.59 14.266 -9.703 1 94.69 113 ASN A C 1
ATOM 855 O O . ASN A 1 113 ? -5.016 15.242 -9.086 1 94.69 113 ASN A O 1
ATOM 859 N N . PRO A 1 114 ? -4.387 14.32 -10.953 1 93.88 114 PRO A N 1
ATOM 860 C CA . PRO A 1 114 ? -4.637 15.547 -11.703 1 93.88 114 PRO A CA 1
ATOM 861 C C . PRO A 1 114 ? -6.086 16.016 -11.602 1 93.88 114 PRO A C 1
ATOM 863 O O . PRO A 1 114 ? -6.375 17.188 -11.859 1 93.88 114 PRO A O 1
ATOM 866 N N . LYS A 1 115 ? -6.977 15.195 -11.328 1 94.75 115 LYS A N 1
ATOM 867 C CA . LYS A 1 115 ? -8.383 15.547 -11.203 1 94.75 115 LYS A CA 1
ATOM 868 C C . LYS A 1 115 ? -8.625 16.375 -9.945 1 94.75 115 LYS A C 1
ATOM 870 O O . LYS A 1 115 ? -9.703 16.953 -9.773 1 94.75 115 LYS A O 1
ATOM 875 N N . PHE A 1 116 ? -7.68 16.469 -9 1 94.19 116 PHE A N 1
ATOM 876 C CA . PHE A 1 116 ? -7.793 17.172 -7.727 1 94.19 116 PHE A CA 1
ATOM 877 C C . PHE A 1 116 ? -6.777 18.312 -7.645 1 94.19 116 PHE A C 1
ATOM 879 O O . PHE A 1 116 ? -5.59 18.078 -7.422 1 94.19 116 PHE A O 1
ATOM 886 N N . PRO A 1 117 ? -7.156 19.484 -7.711 1 93 117 PRO A N 1
ATOM 887 C CA . PRO A 1 117 ? -6.227 20.625 -7.707 1 93 117 PRO A CA 1
ATOM 888 C C . PRO A 1 117 ? -5.555 20.828 -6.352 1 93 117 PRO A C 1
ATOM 890 O O . PRO A 1 117 ? -6.109 20.438 -5.316 1 93 117 PRO A O 1
ATOM 893 N N . PRO A 1 118 ? -4.371 21.406 -6.492 1 93.5 118 PRO A N 1
ATOM 894 C CA . PRO A 1 118 ? -3.723 21.75 -5.227 1 93.5 118 PRO A CA 1
ATOM 895 C C . PRO A 1 118 ? -4.488 22.828 -4.453 1 93.5 118 PRO A C 1
ATOM 897 O O . PRO A 1 118 ? -5.27 23.578 -5.043 1 93.5 118 PRO A O 1
ATOM 900 N N . ARG A 1 119 ? -4.273 22.766 -3.156 1 90.81 119 ARG A N 1
ATOM 901 C CA . ARG A 1 119 ? -4.816 23.797 -2.277 1 90.81 119 ARG A CA 1
ATOM 902 C C . ARG A 1 119 ? -3.725 24.781 -1.835 1 90.81 119 ARG A C 1
ATOM 904 O O . ARG A 1 119 ? -2.705 24.359 -1.28 1 90.81 119 ARG A O 1
ATOM 911 N N . TYR A 1 120 ? -3.947 26.062 -2.13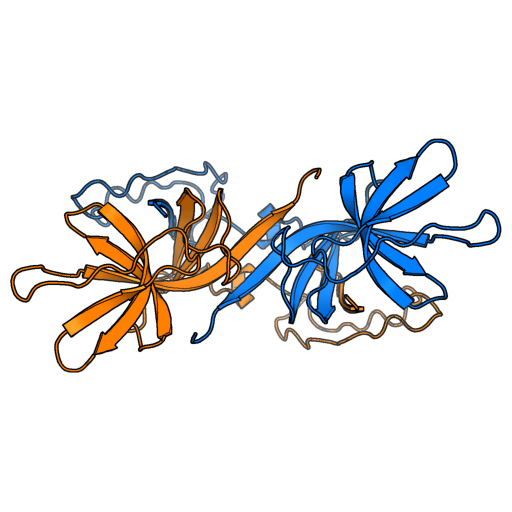7 1 91.94 120 TYR A N 1
ATOM 912 C CA . TYR A 1 120 ? -3.039 27.125 -1.713 1 91.94 120 TYR A CA 1
ATOM 913 C C . TYR A 1 120 ? -3.545 27.797 -0.445 1 91.94 120 TYR A C 1
ATOM 915 O O . TYR A 1 120 ? -4.668 28.312 -0.414 1 91.94 120 TYR A O 1
ATOM 923 N N . LEU A 1 121 ? -2.695 27.672 0.574 1 88.44 121 LEU A N 1
ATOM 924 C CA . LEU A 1 121 ? -3.152 28.234 1.841 1 88.44 121 LEU A CA 1
ATOM 925 C C . LEU A 1 121 ? -2.881 29.734 1.901 1 88.44 121 LEU A C 1
ATOM 927 O O . LEU A 1 121 ? -1.795 30.188 1.531 1 88.44 121 LEU A O 1
ATOM 931 N N . LEU A 1 122 ? -3.965 30.344 2.373 1 82.81 122 LEU A N 1
ATOM 932 C CA . LEU A 1 122 ? -3.826 31.781 2.598 1 82.81 122 LEU A CA 1
ATOM 933 C C . LEU A 1 122 ? -3.15 32.062 3.938 1 82.81 122 LEU A C 1
ATOM 935 O O . LEU A 1 122 ? -3.125 31.203 4.816 1 82.81 122 LEU A O 1
ATOM 939 N N . GLU A 1 123 ? -2.607 33.281 4.02 1 78.81 123 GLU A N 1
ATOM 940 C CA . GLU A 1 123 ? -1.937 33.688 5.25 1 78.81 123 GLU A CA 1
ATOM 941 C C . GLU A 1 123 ? -2.863 33.562 6.453 1 78.81 123 GLU A C 1
ATOM 943 O O . GLU A 1 123 ? -2.41 33.281 7.566 1 78.81 123 GLU A O 1
ATOM 948 N N . SER A 1 124 ? -4.16 33.688 6.23 1 80.06 124 SER A N 1
ATOM 949 C CA . SER A 1 124 ? -5.141 33.656 7.312 1 80.06 124 SER A CA 1
ATOM 950 C C . SER A 1 124 ? -5.508 32.25 7.703 1 80.06 124 SER A C 1
ATOM 952 O O . SER A 1 124 ? -6.078 32 8.773 1 80.06 124 SER A O 1
ATOM 954 N N . GLU A 1 125 ? -5.145 31.359 6.809 1 78.94 125 GLU A N 1
ATOM 955 C CA . GLU A 1 125 ? -5.504 29.969 7.074 1 78.94 125 GLU A CA 1
ATOM 956 C C . GLU A 1 125 ? -4.438 29.281 7.914 1 78.94 125 GLU A C 1
ATOM 958 O O . GLU A 1 125 ? -3.238 29.484 7.703 1 78.94 125 GLU A O 1
ATOM 963 N N . GLU A 1 126 ? -4.977 28.672 8.977 1 77.12 126 GLU A N 1
ATOM 964 C CA . GLU A 1 126 ? -4.055 27.922 9.828 1 77.12 126 GLU A CA 1
ATOM 965 C C . GLU A 1 126 ? -3.988 26.453 9.43 1 77.12 126 GLU A C 1
ATOM 967 O O . GLU A 1 126 ? -5.02 25.797 9.305 1 77.12 126 GLU A O 1
ATOM 972 N N . LEU A 1 127 ? -2.793 26.062 8.984 1 80.81 127 LEU A N 1
ATOM 973 C CA . LEU A 1 127 ? -2.547 24.641 8.711 1 80.81 127 LEU A CA 1
ATOM 974 C C . LEU A 1 127 ? -2.012 23.938 9.945 1 80.81 127 LEU A C 1
ATOM 976 O O . LEU A 1 127 ? -1.077 24.406 10.586 1 80.81 127 LEU A O 1
ATOM 980 N N . TYR A 1 128 ? -2.752 22.938 10.352 1 81.44 128 TYR A N 1
ATOM 981 C CA . TYR A 1 128 ? -2.207 22.031 11.359 1 81.44 128 TYR A CA 1
ATOM 982 C C . TYR A 1 128 ? -1.778 20.703 10.734 1 81.44 128 TYR A C 1
ATOM 984 O O . TYR A 1 128 ? -2.6 19.984 10.156 1 81.44 128 TYR A O 1
ATOM 992 N N . VAL A 1 129 ? -0.458 20.484 10.727 1 86.69 129 VAL A N 1
ATOM 993 C CA . VAL A 1 129 ? 0.069 19.203 10.281 1 86.69 129 VAL A CA 1
ATOM 994 C C . VAL A 1 129 ? -0.049 18.172 11.406 1 86.69 129 VAL A C 1
ATOM 996 O O . VAL A 1 129 ? 0.673 18.25 12.398 1 86.69 129 VAL A O 1
ATOM 999 N N . TRP A 1 130 ? -0.916 17.312 11.273 1 81.62 130 TRP A N 1
ATOM 1000 C CA . TRP A 1 130 ? -1.179 16.312 12.305 1 81.62 130 TRP A CA 1
ATOM 1001 C C . TRP A 1 130 ? -0.045 15.305 12.383 1 81.62 130 TRP A C 1
ATOM 1003 O O . TRP A 1 130 ? 0.308 14.836 13.469 1 81.62 130 TRP A O 1
ATOM 1013 N N . GLY A 1 131 ? 0.515 14.898 11.195 1 89.5 131 GLY A N 1
ATOM 1014 C CA . GLY A 1 131 ? 1.626 13.961 11.156 1 89.5 131 GLY A CA 1
ATOM 1015 C C . GLY A 1 131 ? 2.061 13.602 9.75 1 89.5 131 GLY A C 1
ATOM 1016 O O . GLY A 1 131 ? 1.415 14 8.773 1 89.5 131 GLY A O 1
ATOM 1017 N N . VAL A 1 132 ? 3.186 12.867 9.727 1 94.69 132 VAL A N 1
ATOM 1018 C CA . VAL A 1 132 ? 3.758 12.43 8.461 1 94.69 132 VAL A CA 1
ATOM 1019 C C . VAL A 1 132 ? 3.35 10.984 8.172 1 94.69 132 VAL A C 1
ATOM 1021 O O . VAL A 1 132 ? 3.424 10.125 9.062 1 94.69 132 VAL A O 1
ATOM 1024 N N . VAL A 1 133 ? 2.809 10.797 6.98 1 94 133 VAL A N 1
ATOM 1025 C CA . VAL A 1 133 ? 2.465 9.438 6.566 1 94 133 VAL A CA 1
ATOM 1026 C C . VAL A 1 133 ? 3.723 8.703 6.102 1 94 133 VAL A C 1
ATOM 1028 O O . VAL A 1 133 ? 4.293 9.039 5.059 1 94 133 VAL A O 1
ATOM 1031 N N . SER A 1 134 ? 4.105 7.68 6.816 1 94.06 134 SER A N 1
ATOM 1032 C CA . SER A 1 134 ? 5.34 6.965 6.508 1 94.06 134 SER A CA 1
ATOM 1033 C C . SER A 1 134 ? 5.066 5.738 5.645 1 94.06 134 SER A C 1
ATOM 1035 O O . SER A 1 134 ? 5.898 5.359 4.812 1 94.06 134 SER A O 1
ATOM 1037 N N . TYR A 1 135 ? 3.926 5.109 5.848 1 93.25 135 TYR A N 1
ATOM 1038 C CA . TYR A 1 135 ? 3.539 3.906 5.121 1 93.25 135 TYR A CA 1
ATOM 1039 C C . TYR A 1 135 ? 2.062 3.941 4.754 1 93.25 135 TYR A C 1
ATOM 1041 O O . TYR A 1 135 ? 1.265 4.602 5.422 1 93.25 135 TYR A O 1
ATOM 1049 N N . SER A 1 136 ? 1.744 3.316 3.738 1 94.38 136 SER A N 1
ATOM 1050 C CA . SER A 1 136 ? 0.361 2.975 3.422 1 94.38 136 SER A CA 1
ATOM 1051 C C . SER A 1 136 ? 0.212 1.483 3.137 1 94.38 136 SER A C 1
ATOM 1053 O O . SER A 1 136 ? 1.14 0.846 2.635 1 94.38 136 SER A O 1
ATOM 1055 N N . ILE A 1 137 ? -0.872 0.935 3.49 1 91.94 137 ILE A N 1
ATOM 1056 C CA . ILE A 1 137 ? -1.176 -0.484 3.344 1 91.94 137 ILE A CA 1
ATOM 1057 C C . ILE A 1 137 ? -2.453 -0.657 2.527 1 91.94 137 ILE A C 1
ATOM 1059 O O . ILE A 1 137 ? -3.473 -0.026 2.816 1 91.94 137 ILE A O 1
ATOM 1063 N N . ARG A 1 138 ? -2.328 -1.473 1.547 1 95.25 138 ARG A N 1
ATOM 1064 C CA . ARG A 1 138 ? -3.496 -1.77 0.722 1 95.25 138 ARG A CA 1
ATOM 1065 C C . ARG A 1 138 ? -3.926 -3.225 0.884 1 95.25 138 ARG A C 1
ATOM 1067 O O . ARG A 1 138 ? -3.088 -4.129 0.869 1 95.25 138 ARG A O 1
ATOM 1074 N N . ILE A 1 139 ? -5.188 -3.371 1.096 1 92.06 139 ILE A N 1
ATOM 1075 C CA . ILE A 1 139 ? -5.809 -4.691 1.09 1 92.06 139 ILE A CA 1
ATOM 1076 C C . ILE A 1 139 ? -6.293 -5.027 -0.319 1 92.06 139 ILE A C 1
ATOM 1078 O O . ILE A 1 139 ? -7.105 -4.297 -0.893 1 92.06 139 ILE A O 1
ATOM 1082 N N . HIS A 1 140 ? -5.742 -6.102 -0.812 1 95.5 140 HIS A N 1
ATOM 1083 C CA . HIS A 1 140 ? -6.109 -6.465 -2.176 1 95.5 140 HIS A CA 1
ATOM 1084 C C . HIS A 1 140 ? -7.273 -7.449 -2.188 1 95.5 140 HIS A C 1
ATOM 1086 O O . HIS A 1 140 ? -7.297 -8.406 -1.406 1 95.5 140 HIS A O 1
ATOM 1092 N N . GLY A 1 141 ? -8.227 -7.184 -3 1 92.94 141 GLY A N 1
ATOM 1093 C CA . GLY A 1 141 ? -9.344 -8.078 -3.262 1 92.94 141 GLY A CA 1
ATOM 1094 C C . GLY A 1 141 ? -9.336 -8.641 -4.672 1 92.94 141 GLY A C 1
ATOM 1095 O O . GLY A 1 141 ? -8.328 -9.195 -5.121 1 92.94 141 GLY A O 1
ATOM 1096 N N . LYS A 1 142 ? -10.531 -8.641 -5.289 1 94 142 LYS A N 1
ATOM 1097 C CA . LYS A 1 142 ? -10.656 -9.094 -6.672 1 94 142 LYS A CA 1
ATOM 1098 C C . LYS A 1 142 ? -10.875 -7.914 -7.617 1 94 142 LYS A C 1
ATOM 1100 O O . LYS A 1 142 ? -11.625 -6.988 -7.301 1 94 142 LYS A O 1
ATOM 1105 N N . TYR A 1 143 ? -10.156 -7.922 -8.641 1 94 143 TYR A N 1
ATOM 1106 C CA . TYR A 1 143 ? -10.211 -6.832 -9.609 1 94 143 TYR A CA 1
ATOM 1107 C C . TYR A 1 143 ? -10.844 -7.293 -10.914 1 94 143 TYR A C 1
ATOM 1109 O O . TYR A 1 143 ? -10.758 -8.469 -11.273 1 94 143 TYR A O 1
ATOM 1117 N N . MET B 1 1 ? -8.305 13.758 -0.331 1 41.38 1 MET B N 1
ATOM 1118 C CA . MET B 1 1 ? -8.891 12.492 0.097 1 41.38 1 MET B CA 1
ATOM 1119 C C . MET B 1 1 ? -9.078 12.461 1.609 1 41.38 1 MET B C 1
ATOM 1121 O O . MET B 1 1 ? -8.141 12.719 2.363 1 41.38 1 MET B O 1
ATOM 1125 N N . PRO B 1 2 ? -10.242 12.398 2.141 1 44.22 2 PRO B N 1
ATOM 1126 C CA . PRO B 1 2 ? -10.461 12.289 3.584 1 44.22 2 PRO B CA 1
ATOM 1127 C C . PRO B 1 2 ? -9.82 11.039 4.18 1 44.22 2 PRO B C 1
ATOM 1129 O O . PRO B 1 2 ? -9.609 10.047 3.475 1 44.22 2 PRO B O 1
ATOM 1132 N N . VAL B 1 3 ? -9.148 11.258 5.402 1 41.97 3 VAL B N 1
ATOM 1133 C CA . VAL B 1 3 ? -8.617 10.094 6.109 1 41.97 3 VAL B CA 1
ATOM 1134 C C . VAL B 1 3 ? -9.391 9.883 7.406 1 41.97 3 VAL B C 1
ATOM 1136 O O . VAL B 1 3 ? -9.844 10.844 8.031 1 41.97 3 VAL B O 1
ATOM 1139 N N . HIS B 1 4 ? -9.656 8.602 7.707 1 42.28 4 HIS B N 1
ATOM 1140 C CA . HIS B 1 4 ? -10.242 8.211 8.984 1 42.28 4 HIS B CA 1
ATOM 1141 C C . HIS B 1 4 ? -9.18 7.637 9.922 1 42.28 4 HIS B C 1
ATOM 1143 O O . HIS B 1 4 ? -8.531 6.641 9.602 1 42.28 4 HIS B O 1
ATOM 1149 N N . MET B 1 5 ? -8.883 8.359 11.039 1 42.56 5 MET B N 1
ATOM 1150 C CA . MET B 1 5 ? -7.867 7.902 11.984 1 42.56 5 MET B CA 1
ATOM 1151 C C . MET B 1 5 ? -8.312 6.625 12.68 1 42.56 5 MET B C 1
ATOM 1153 O O . MET B 1 5 ? -9.453 6.535 13.156 1 42.56 5 MET B O 1
ATOM 1157 N N . LEU B 1 6 ? -7.594 5.645 12.805 1 41.38 6 LEU B N 1
ATOM 1158 C CA . LEU B 1 6 ? -7.938 4.355 13.398 1 41.38 6 LEU B CA 1
ATOM 1159 C C . LEU B 1 6 ? -7.488 4.289 14.852 1 41.38 6 LEU B C 1
ATOM 1161 O O . LEU B 1 6 ? -8.109 3.607 15.672 1 41.38 6 LEU B O 1
ATOM 1165 N N . GLY B 1 7 ? -6.469 5.043 15.406 1 42.72 7 GLY B N 1
ATOM 1166 C CA . GLY B 1 7 ? -5.934 5.035 16.75 1 42.72 7 GLY B CA 1
ATOM 1167 C C . GLY B 1 7 ? -4.441 4.77 16.812 1 42.72 7 GLY B C 1
ATOM 1168 O O . GLY B 1 7 ? -3.793 4.652 15.766 1 42.72 7 GLY B O 1
ATOM 1169 N N . PRO B 1 8 ? -3.814 4.984 18.094 1 43.44 8 PRO B N 1
ATOM 1170 C CA . PRO B 1 8 ? -2.393 4.664 18.25 1 43.44 8 PRO B CA 1
ATOM 1171 C C . PRO B 1 8 ? -2.072 3.213 17.891 1 43.44 8 PRO B C 1
ATOM 1173 O O . PRO B 1 8 ? -2.902 2.326 18.109 1 43.44 8 PRO B O 1
ATOM 1176 N N . ALA B 1 9 ? -0.933 3.092 17.297 1 40.81 9 ALA B N 1
ATOM 1177 C CA . ALA B 1 9 ? -0.5 1.764 16.859 1 40.81 9 ALA B CA 1
ATOM 1178 C C . ALA B 1 9 ? -0.248 0.857 18.062 1 40.81 9 ALA B C 1
ATOM 1180 O O . ALA B 1 9 ? -0.435 -0.36 17.984 1 40.81 9 A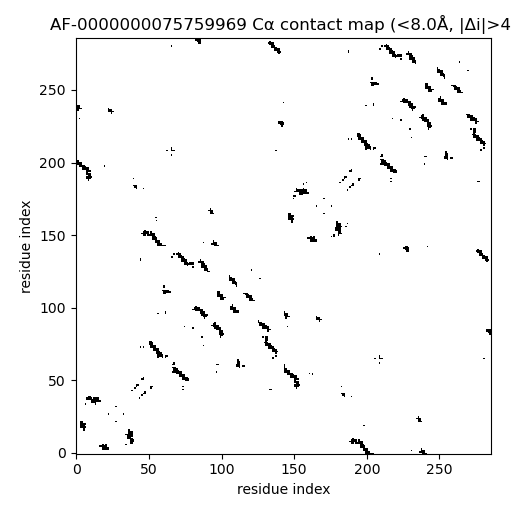LA B O 1
ATOM 1181 N N . ALA B 1 10 ? 0.45 1.513 19.312 1 39.66 10 ALA B N 1
ATOM 1182 C CA . ALA B 1 10 ? 0.911 0.665 20.406 1 39.66 10 ALA B CA 1
ATOM 1183 C C . ALA B 1 10 ? -0.263 0.155 21.234 1 39.66 10 ALA B C 1
ATOM 1185 O O . ALA B 1 10 ? -0.146 -0.854 21.938 1 39.66 10 ALA B O 1
ATOM 1186 N N . PRO B 1 11 ? -1.293 0.293 21.719 1 37.12 11 PRO B N 1
ATOM 1187 C CA . PRO B 1 11 ? -1.666 -0.492 22.906 1 37.12 11 PRO B CA 1
ATOM 1188 C C . PRO B 1 11 ? -1.717 -1.992 22.609 1 37.12 11 PRO B C 1
ATOM 1190 O O . PRO B 1 11 ? -1.655 -2.408 21.453 1 37.12 11 PRO B O 1
ATOM 1193 N N . ALA B 1 12 ? -2.641 -2.809 23.594 1 30.55 12 ALA B N 1
ATOM 1194 C CA . ALA B 1 12 ? -2.998 -4.207 23.828 1 30.55 12 ALA B CA 1
ATOM 1195 C C . ALA B 1 12 ? -3.5 -4.863 22.547 1 30.55 12 ALA B C 1
ATOM 1197 O O . ALA B 1 12 ? -3.766 -4.184 21.547 1 30.55 12 ALA B O 1
ATOM 1198 N N . THR B 1 13 ? -4.699 -5.758 22.734 1 31.09 13 THR B N 1
ATOM 1199 C CA . THR B 1 13 ? -5.387 -6.84 22.047 1 31.09 13 THR B CA 1
ATOM 1200 C C . THR B 1 13 ? -5.887 -6.379 20.672 1 31.09 13 THR B C 1
ATOM 1202 O O . THR B 1 13 ? -6.16 -5.191 20.484 1 31.09 13 THR B O 1
ATOM 1205 N N . ILE B 1 14 ? -6.395 -7.328 19.75 1 32.56 14 ILE B N 1
ATOM 1206 C CA . ILE B 1 14 ? -6.578 -7.637 18.344 1 32.56 14 ILE B CA 1
ATOM 1207 C C . ILE B 1 14 ? -7.512 -6.609 17.703 1 32.56 14 ILE B C 1
ATOM 1209 O O . ILE B 1 14 ? -7.332 -6.23 16.547 1 32.56 14 ILE B O 1
ATOM 1213 N N . ALA B 1 15 ? -8.75 -6.266 18.125 1 33.97 15 ALA B N 1
ATOM 1214 C CA . ALA B 1 15 ? -9.805 -6.223 17.125 1 33.97 15 ALA B CA 1
ATOM 1215 C C . ALA B 1 15 ? -9.773 -4.906 16.344 1 33.97 15 ALA B C 1
ATOM 1217 O O . ALA B 1 15 ? -9.852 -3.828 16.953 1 33.97 15 ALA B O 1
ATOM 1218 N N . LEU B 1 16 ? -9.133 -4.91 15.273 1 35.41 16 LEU B N 1
ATOM 1219 C CA . LEU B 1 16 ? -8.992 -3.691 14.477 1 35.41 16 LEU B CA 1
ATOM 1220 C C . LEU B 1 16 ? -10.328 -2.967 14.367 1 35.41 16 LEU B C 1
ATOM 1222 O O . LEU B 1 16 ? -11.219 -3.402 13.625 1 35.41 16 LEU B O 1
ATOM 1226 N N . PRO B 1 17 ? -11.047 -2.637 15.477 1 31.7 17 PRO B N 1
ATOM 1227 C CA . PRO B 1 17 ? -12.195 -1.801 15.125 1 31.7 17 PRO B CA 1
ATOM 1228 C C . PRO B 1 17 ? -11.812 -0.587 14.289 1 31.7 17 PRO B C 1
ATOM 1230 O O . PRO B 1 17 ? -10.852 0.116 14.609 1 31.7 17 PRO B O 1
ATOM 1233 N N . PHE B 1 18 ? -11.75 -0.73 12.938 1 34.06 18 PHE B N 1
ATOM 1234 C CA . PHE B 1 18 ? -11.633 0.436 12.07 1 34.06 18 PHE B CA 1
ATOM 1235 C C . PHE B 1 18 ? -12.312 1.647 12.695 1 34.06 18 PHE B C 1
ATOM 1237 O O . PHE B 1 18 ? -13.539 1.698 12.789 1 34.06 18 PHE B O 1
ATOM 1244 N N . PHE B 1 19 ? -12.039 1.938 13.859 1 31.19 19 PHE B N 1
ATOM 1245 C CA . PHE B 1 19 ? -12.758 3.121 14.32 1 31.19 19 PHE B CA 1
ATOM 1246 C C . PHE B 1 19 ? -12.383 4.34 13.484 1 31.19 19 PHE B C 1
ATOM 1248 O O . PHE B 1 19 ? -11.195 4.598 13.25 1 31.19 19 PHE B O 1
ATOM 1255 N N . SER B 1 20 ? -13.188 4.449 12.352 1 34.75 20 SER B N 1
ATOM 1256 C CA . SER B 1 20 ? -13.273 5.738 11.664 1 34.75 20 SER B CA 1
ATOM 1257 C C . SER B 1 20 ? -13.203 6.895 12.656 1 34.75 20 SER B C 1
ATOM 1259 O O . SER B 1 20 ? -14.078 7.047 13.508 1 34.75 20 SER B O 1
ATOM 1261 N N . PHE B 1 21 ? -12.273 6.945 13.422 1 32.72 21 PHE B N 1
ATOM 1262 C CA . PHE B 1 21 ? -12.406 8.141 14.25 1 32.72 21 PHE B CA 1
ATOM 1263 C C . PHE B 1 21 ? -12.344 9.398 13.398 1 32.72 21 PHE B C 1
ATOM 1265 O O . PHE B 1 21 ? -11.492 9.508 12.508 1 32.72 21 PHE B O 1
ATOM 1272 N N . CYS B 1 22 ? -13.602 9.75 13.031 1 31.56 22 CYS B N 1
ATOM 1273 C CA . CYS B 1 22 ? -13.695 11.117 12.523 1 31.56 22 CYS B CA 1
ATOM 1274 C C . CYS B 1 22 ? -12.969 12.094 13.438 1 31.56 22 CYS B C 1
ATOM 1276 O O . CYS B 1 22 ? -13.18 12.094 14.648 1 31.56 22 CYS B O 1
ATOM 1278 N N . VAL B 1 23 ? -11.797 12.383 13.219 1 33.62 23 VAL B N 1
ATOM 1279 C CA . VAL B 1 23 ? -11.148 13.406 14.039 1 33.62 23 VAL B CA 1
ATOM 1280 C C . VAL B 1 23 ? -12.094 14.578 14.242 1 33.62 23 VAL B C 1
ATOM 1282 O O . VAL B 1 23 ? -12.477 15.258 13.281 1 33.62 23 VAL B O 1
ATOM 1285 N N . PRO B 1 24 ? -13.156 14.539 15.117 1 31.83 24 PRO B N 1
ATOM 1286 C CA . PRO B 1 24 ? -13.844 15.812 15.312 1 31.83 24 PRO B CA 1
ATOM 1287 C C . PRO B 1 24 ? -12.898 17.016 15.258 1 31.83 24 PRO B C 1
ATOM 1289 O O . PRO B 1 24 ? -11.695 16.859 15.469 1 31.83 24 PRO B O 1
ATOM 1292 N N . ALA B 1 25 ? -13.336 18.141 14.836 1 34.19 25 ALA B N 1
ATOM 1293 C CA . ALA B 1 25 ? -12.633 19.422 15.016 1 34.19 25 ALA B CA 1
ATOM 1294 C C . ALA B 1 25 ? -11.703 19.375 16.234 1 34.19 25 ALA B C 1
ATOM 1296 O O . ALA B 1 25 ? -10.711 20.094 16.297 1 34.19 25 ALA B O 1
ATOM 1297 N N . GLY B 1 26 ? -12.172 19.016 17.516 1 34.16 26 GLY B N 1
ATOM 1298 C CA . GLY B 1 26 ? -11.422 18.781 18.75 1 34.16 26 GLY B CA 1
ATOM 1299 C C . GLY B 1 26 ? -10.57 17.531 18.688 1 34.16 26 GLY B C 1
ATOM 1300 O O . GLY B 1 26 ? -11.062 16.438 18.359 1 34.16 26 GLY B O 1
ATOM 1301 N N . PHE B 1 27 ? -9.305 17.688 18.328 1 38.16 27 PHE B N 1
ATOM 1302 C CA . PHE B 1 27 ? -8.289 16.656 18.266 1 38.16 27 PHE B CA 1
ATOM 1303 C C . PHE B 1 27 ? -8.492 15.625 19.375 1 38.16 27 PHE B C 1
ATOM 1305 O O . PHE B 1 27 ? -8.969 15.961 20.453 1 38.16 27 PHE B O 1
ATOM 1312 N N . PRO B 1 28 ? -8.664 14.406 19.188 1 38.88 28 PRO B N 1
ATOM 1313 C CA . PRO B 1 28 ? -8.875 13.484 20.312 1 38.88 28 PRO B CA 1
ATOM 1314 C C . PRO B 1 28 ? -8.133 13.914 21.578 1 38.88 28 PRO B C 1
ATOM 1316 O O . PRO B 1 28 ? -7.035 14.469 21.484 1 38.88 28 PRO B O 1
ATOM 1319 N N . SER B 1 29 ? -8.828 14.586 22.594 1 34.25 29 SER B N 1
ATOM 1320 C CA . SER B 1 29 ? -8.242 14.555 23.922 1 34.25 29 SER B CA 1
ATOM 1321 C C . SER B 1 29 ? -7.539 13.227 24.188 1 34.25 29 SER B C 1
ATOM 1323 O O . SER B 1 29 ? -8 12.18 23.75 1 34.25 29 SER B O 1
ATOM 1325 N N . PRO B 1 30 ? -6.215 13.258 24.594 1 34.38 30 PRO B N 1
ATOM 1326 C CA . PRO B 1 30 ? -5.566 12.047 25.094 1 34.38 30 PRO B CA 1
ATOM 1327 C C . PRO B 1 30 ? -6.547 11.086 25.766 1 34.38 30 PRO B C 1
ATOM 1329 O O . PRO B 1 30 ? -6.234 9.906 25.938 1 34.38 30 PRO B O 1
ATOM 1332 N N . ALA B 1 31 ? -7.551 11.547 26.375 1 32.56 31 ALA B N 1
ATOM 1333 C CA . ALA B 1 31 ? -8.367 10.734 27.281 1 32.56 31 ALA B CA 1
ATOM 1334 C C . ALA B 1 31 ? -9.234 9.758 26.484 1 32.56 31 ALA B C 1
ATOM 1336 O O . ALA B 1 31 ? -9.781 8.805 27.062 1 32.56 31 ALA B O 1
ATOM 1337 N N . GLN B 1 32 ? -9.914 10.172 25.438 1 37.56 32 GLN B N 1
ATOM 1338 C CA . GLN B 1 32 ? -10.898 9.25 24.891 1 37.56 32 GLN B CA 1
ATOM 1339 C C . GLN B 1 32 ? -10.219 8.133 24.094 1 37.56 32 GLN B C 1
ATOM 1341 O O . GLN B 1 32 ? -10.258 8.125 22.859 1 37.56 32 GLN B O 1
ATOM 1346 N N . ASP B 1 33 ? -9.094 7.887 24.406 1 38.09 33 ASP B N 1
ATOM 1347 C CA . ASP B 1 33 ? -8.047 6.875 24.234 1 38.09 33 ASP B CA 1
ATOM 1348 C C . ASP B 1 33 ? -8.656 5.477 24.125 1 38.09 33 ASP B C 1
ATOM 1350 O O . ASP B 1 33 ? -7.953 4.477 24.281 1 38.09 33 ASP B O 1
ATOM 1354 N N . HIS B 1 34 ? -9.977 5.43 24.375 1 37.22 34 HIS B N 1
ATOM 1355 C CA . HIS B 1 34 ? -10.344 4.039 24.609 1 37.22 34 HIS B CA 1
ATOM 1356 C C . HIS B 1 34 ? -10.125 3.188 23.375 1 37.22 34 HIS B C 1
ATOM 1358 O O . HIS B 1 34 ? -11.086 2.766 22.719 1 37.22 34 HIS B O 1
ATOM 1364 N N . MET B 1 35 ? -9.445 3.754 22.469 1 39.47 35 MET B N 1
ATOM 1365 C CA . MET B 1 35 ? -9.242 2.688 21.5 1 39.47 35 MET B CA 1
ATOM 1366 C C . MET B 1 35 ? -8.766 1.41 22.188 1 39.47 35 MET B C 1
ATOM 1368 O O . MET B 1 35 ? -7.668 1.375 22.75 1 39.47 35 MET B O 1
ATOM 1372 N N . GLU B 1 36 ? -9.703 0.7 22.734 1 44.62 36 GLU B N 1
ATOM 1373 C CA . GLU B 1 36 ? -9.445 -0.471 23.578 1 44.62 36 GLU B CA 1
ATOM 1374 C C . GLU B 1 36 ? -8.359 -1.353 22.969 1 44.62 36 GLU B C 1
ATOM 1376 O O . GLU B 1 36 ? -7.547 -1.933 23.688 1 44.62 36 GLU B O 1
ATOM 1381 N N . GLY B 1 37 ? -8.445 -1.706 21.594 1 48.22 37 GLY B N 1
ATOM 1382 C CA . GLY B 1 37 ? -7.512 -2.768 21.266 1 48.22 37 GLY B CA 1
ATOM 1383 C C . GLY B 1 37 ? -6.422 -2.322 20.297 1 48.22 37 GLY B C 1
ATOM 1384 O O . GLY B 1 37 ? -6.578 -1.321 19.594 1 48.22 37 GLY B O 1
ATOM 1385 N N . SER B 1 38 ? -5.102 -2.48 20.719 1 55.28 38 SER B N 1
ATOM 1386 C CA . SER B 1 38 ? -3.914 -2.207 19.922 1 55.28 38 SER B CA 1
ATOM 1387 C C . SER B 1 38 ? -3.916 -3.031 18.641 1 55.28 38 SER B C 1
ATOM 1389 O O . SER B 1 38 ? -4.422 -4.156 18.609 1 55.28 38 SER B O 1
ATOM 1391 N N . ILE B 1 39 ? -3.668 -2.371 17.453 1 63.59 39 ILE B N 1
ATOM 1392 C CA . ILE B 1 39 ? -3.592 -3.057 16.172 1 63.59 39 ILE B CA 1
ATOM 1393 C C . ILE B 1 39 ? -2.191 -3.631 15.977 1 63.59 39 ILE B C 1
ATOM 1395 O O . ILE B 1 39 ? -1.195 -2.98 16.312 1 63.59 39 ILE B O 1
ATOM 1399 N N . SER B 1 40 ? -2.146 -4.953 15.828 1 74.81 40 SER B N 1
ATOM 1400 C CA . SER B 1 40 ? -0.921 -5.59 15.352 1 74.81 40 SER B CA 1
ATOM 1401 C C . SER B 1 40 ? -0.995 -5.883 13.859 1 74.81 40 SER B C 1
ATOM 1403 O O . SER B 1 40 ? -1.832 -6.672 13.414 1 74.81 40 SER B O 1
ATOM 1405 N N . LEU B 1 41 ? -0.117 -5.188 13.062 1 79.69 41 LEU B N 1
ATOM 1406 C CA . LEU B 1 41 ? -0.082 -5.449 11.625 1 79.69 41 LEU B CA 1
ATOM 1407 C C . LEU B 1 41 ? 0.369 -6.879 11.344 1 79.69 41 LEU B C 1
ATOM 1409 O O . LEU B 1 41 ? -0.066 -7.488 10.367 1 79.69 41 LEU B O 1
ATOM 1413 N N . ASP B 1 42 ? 1.183 -7.402 12.289 1 79.94 42 ASP B N 1
ATOM 1414 C CA . ASP B 1 42 ? 1.587 -8.797 12.172 1 79.94 42 ASP B CA 1
ATOM 1415 C C . ASP B 1 42 ? 0.376 -9.727 12.227 1 79.94 42 ASP B C 1
ATOM 1417 O O . ASP B 1 42 ? 0.282 -10.68 11.453 1 79.94 42 ASP B O 1
ATOM 1421 N N . GLU B 1 43 ? -0.447 -9.414 13.148 1 79.12 43 GLU B N 1
ATOM 1422 C CA . GLU B 1 43 ? -1.655 -10.227 13.297 1 79.12 43 GLU B CA 1
ATOM 1423 C C . GLU B 1 43 ? -2.631 -9.969 12.148 1 79.12 43 GLU B C 1
ATOM 1425 O O . GLU B 1 43 ? -3.178 -10.906 11.578 1 79.12 43 GLU B O 1
ATOM 1430 N N . LEU B 1 44 ? -2.775 -8.688 11.805 1 76.31 44 LEU B N 1
ATOM 1431 C CA . LEU B 1 44 ? -3.709 -8.297 10.758 1 76.31 44 LEU B CA 1
ATOM 1432 C C . LEU B 1 44 ? -3.363 -8.984 9.438 1 76.31 44 LEU B C 1
ATOM 1434 O O . LEU B 1 44 ? -4.254 -9.453 8.727 1 76.31 44 LEU B O 1
ATOM 1438 N N . MET B 1 45 ? -2.121 -9.055 9.234 1 79.38 45 MET B N 1
ATOM 1439 C CA . MET B 1 45 ? -1.694 -9.562 7.934 1 79.38 45 MET B CA 1
ATOM 1440 C C . MET B 1 45 ? -1.215 -11.008 8.039 1 79.38 45 MET B C 1
ATOM 1442 O O . MET B 1 45 ? -0.693 -11.562 7.074 1 79.38 45 MET B O 1
ATOM 1446 N N . ASN B 1 46 ? -1.41 -11.578 9.219 1 80.38 46 ASN B N 1
ATOM 1447 C CA . ASN B 1 46 ? -1.074 -12.969 9.477 1 80.38 46 ASN B CA 1
ATOM 1448 C C . ASN B 1 46 ? 0.352 -13.297 9.047 1 80.38 46 ASN B C 1
ATOM 1450 O O . ASN B 1 46 ? 0.592 -14.32 8.398 1 80.38 46 ASN B O 1
ATOM 1454 N N . ILE B 1 47 ? 1.275 -12.367 9.352 1 77.44 47 ILE B N 1
ATOM 1455 C CA . ILE B 1 47 ? 2.613 -12.539 8.797 1 77.44 47 ILE B CA 1
ATOM 1456 C C . ILE B 1 47 ? 3.34 -13.664 9.539 1 77.44 47 ILE B C 1
ATOM 1458 O O . ILE B 1 47 ? 4.371 -14.148 9.078 1 77.44 47 ILE B O 1
ATOM 1462 N N . ARG B 1 48 ? 2.691 -14.125 10.695 1 73.75 48 ARG B N 1
ATOM 1463 C CA . ARG B 1 48 ? 3.344 -15.18 11.461 1 73.75 48 ARG B CA 1
ATOM 1464 C C . ARG B 1 48 ? 2.895 -16.562 10.992 1 73.75 48 ARG B C 1
ATOM 1466 O O . ARG B 1 48 ? 3.459 -17.578 11.398 1 73.75 48 ARG B O 1
ATOM 1473 N N . ALA B 1 49 ? 1.966 -16.562 10.141 1 78.12 49 ALA B N 1
ATOM 1474 C CA . ALA B 1 49 ? 1.543 -17.844 9.578 1 78.12 49 ALA B CA 1
ATOM 1475 C C . ALA B 1 49 ? 2.645 -18.453 8.719 1 78.12 49 ALA B C 1
ATOM 1477 O O . ALA B 1 49 ? 3.332 -17.734 7.977 1 78.12 49 ALA B O 1
ATOM 1478 N N . PRO B 1 50 ? 2.836 -19.766 8.742 1 74.19 50 PRO B N 1
ATOM 1479 C CA . PRO B 1 50 ? 3.916 -20.422 8.008 1 74.19 50 PRO B CA 1
ATOM 1480 C C . PRO B 1 50 ? 3.744 -20.328 6.492 1 74.19 50 PRO B C 1
ATOM 1482 O O . PRO B 1 50 ? 4.707 -20.5 5.742 1 74.19 50 PRO B O 1
ATOM 1485 N N . HIS B 1 51 ? 2.607 -20.047 6.074 1 77.31 51 HIS B N 1
ATOM 1486 C CA . HIS B 1 51 ? 2.354 -20.016 4.641 1 77.31 51 HIS B CA 1
ATOM 1487 C C . HIS B 1 51 ? 2.406 -18.594 4.102 1 77.31 51 HIS B C 1
ATOM 1489 O O . HIS B 1 51 ? 2.057 -18.344 2.943 1 77.31 51 HIS B O 1
ATOM 1495 N N . THR B 1 52 ? 2.771 -17.594 4.941 1 82.88 52 THR B N 1
ATOM 1496 C CA . THR B 1 52 ? 2.857 -16.203 4.52 1 82.88 52 THR B CA 1
ATOM 1497 C C . THR B 1 52 ? 4.293 -15.828 4.156 1 82.88 52 THR B C 1
ATOM 1499 O O . THR B 1 52 ? 5.223 -16.125 4.91 1 82.88 52 THR B O 1
ATOM 1502 N N . TYR B 1 53 ? 4.441 -15.172 3.004 1 77.75 53 TYR B N 1
ATOM 1503 C CA . TYR B 1 53 ? 5.746 -14.742 2.51 1 77.75 53 TYR B CA 1
ATOM 1504 C C . TYR B 1 53 ? 5.719 -13.266 2.123 1 77.75 53 TYR B C 1
ATOM 1506 O O . TYR B 1 53 ? 4.652 -12.703 1.869 1 77.75 53 TYR B O 1
ATOM 1514 N N . LEU B 1 54 ? 6.922 -12.688 2.152 1 80.31 54 LEU B N 1
ATOM 1515 C CA . LEU B 1 54 ? 7.09 -11.297 1.729 1 80.31 54 LEU B CA 1
ATOM 1516 C C . LEU B 1 54 ? 7.934 -11.219 0.461 1 80.31 54 LEU B C 1
ATOM 1518 O O . LEU B 1 54 ? 8.867 -12 0.283 1 80.31 54 LEU B O 1
ATOM 1522 N N . ALA B 1 55 ? 7.551 -10.328 -0.388 1 80.56 55 ALA B N 1
ATOM 1523 C CA . ALA B 1 55 ? 8.312 -10.039 -1.603 1 80.56 55 ALA B CA 1
ATOM 1524 C C . ALA B 1 55 ? 8.344 -8.539 -1.891 1 80.56 55 ALA B C 1
ATOM 1526 O O . ALA B 1 55 ? 7.527 -7.785 -1.361 1 80.56 55 ALA B O 1
ATOM 1527 N N . ARG B 1 56 ? 9.344 -8.172 -2.697 1 83.19 56 ARG B N 1
ATOM 1528 C CA . ARG B 1 56 ? 9.43 -6.797 -3.172 1 83.19 56 ARG B CA 1
ATOM 1529 C C . ARG B 1 56 ? 9.078 -6.703 -4.652 1 83.19 56 ARG B C 1
ATOM 1531 O O . ARG B 1 56 ? 9.57 -7.488 -5.465 1 83.19 56 ARG B O 1
ATOM 1538 N N . ALA B 1 57 ? 8.133 -5.812 -4.93 1 88.31 57 ALA B N 1
ATOM 1539 C CA . ALA B 1 57 ? 7.773 -5.59 -6.328 1 88.31 57 ALA B CA 1
ATOM 1540 C C . ALA B 1 57 ? 8.867 -4.82 -7.062 1 88.31 57 ALA B C 1
ATOM 1542 O O . ALA B 1 57 ? 9.508 -3.941 -6.48 1 88.31 57 ALA B O 1
ATOM 1543 N N . ASP B 1 58 ? 9.078 -5.203 -8.258 1 85.31 58 ASP B N 1
ATOM 1544 C CA . ASP B 1 58 ? 10.031 -4.516 -9.125 1 85.31 58 ASP B CA 1
ATOM 1545 C C . ASP B 1 58 ? 9.383 -4.121 -10.453 1 85.31 58 ASP B C 1
ATOM 1547 O O . ASP B 1 58 ? 9.164 -4.965 -11.32 1 85.31 58 ASP B O 1
ATOM 1551 N N . GLY B 1 59 ? 9.078 -2.795 -10.586 1 89.69 59 GLY B N 1
ATOM 1552 C CA . GLY B 1 59 ? 8.484 -2.314 -11.828 1 89.69 59 GLY B CA 1
ATOM 1553 C C . GLY B 1 59 ? 7.172 -1.584 -11.617 1 89.69 59 GLY B C 1
ATOM 1554 O O . GLY B 1 59 ? 6.809 -1.264 -10.477 1 89.69 59 GLY B O 1
ATOM 1555 N N . GLU B 1 60 ? 6.426 -1.304 -12.812 1 93.25 60 GLU B N 1
ATOM 1556 C CA . GLU B 1 60 ? 5.266 -0.422 -12.734 1 93.25 60 GLU B CA 1
ATOM 1557 C C . GLU B 1 60 ? 4.035 -1.074 -13.359 1 93.25 60 GLU B C 1
ATOM 1559 O O . GLU B 1 60 ? 3.035 -0.402 -13.625 1 93.25 60 GLU B O 1
ATOM 1564 N N . SER B 1 61 ? 4.074 -2.359 -13.562 1 94.75 61 SER B N 1
ATOM 1565 C CA . SER B 1 61 ? 3.02 -2.992 -14.352 1 94.75 61 SER B CA 1
ATOM 1566 C C . SER B 1 61 ? 1.726 -3.1 -13.555 1 94.75 61 SER B C 1
ATOM 1568 O O . SER B 1 61 ? 0.658 -3.346 -14.117 1 94.75 61 SER B O 1
ATOM 1570 N N . MET B 1 62 ? 1.823 -2.867 -12.234 1 96.69 62 MET B N 1
ATOM 1571 C CA . MET B 1 62 ? 0.668 -3.15 -11.391 1 96.69 62 MET B CA 1
ATOM 1572 C C . MET B 1 62 ? 0.192 -1.889 -10.68 1 96.69 62 MET B C 1
ATOM 1574 O O . MET B 1 62 ? -0.585 -1.964 -9.727 1 96.69 62 MET B O 1
ATOM 1578 N N . ILE B 1 63 ? 0.492 -0.668 -11.164 1 96.38 63 ILE B N 1
ATOM 1579 C CA . ILE B 1 63 ? 0.323 0.582 -10.43 1 96.38 63 ILE B CA 1
ATOM 1580 C C . ILE B 1 63 ? -1.164 0.899 -10.289 1 96.38 63 ILE B C 1
ATOM 1582 O O . ILE B 1 63 ? -1.581 1.527 -9.312 1 96.38 63 ILE B O 1
ATOM 1586 N N . GLN B 1 64 ? -2.041 0.449 -11.195 1 96.5 64 GLN B N 1
ATOM 1587 C CA . GLN B 1 64 ? -3.449 0.829 -11.156 1 96.5 64 GLN B CA 1
ATOM 1588 C C . GLN B 1 64 ? -4.199 0.058 -10.07 1 96.5 64 GLN B C 1
ATOM 1590 O O . GLN B 1 64 ? -5.328 0.407 -9.727 1 96.5 64 GLN B O 1
ATOM 1595 N N . VAL B 1 65 ? -3.535 -0.959 -9.5 1 96.25 65 VAL B N 1
ATOM 1596 C CA . VAL B 1 65 ? -4.16 -1.664 -8.383 1 96.25 65 VAL B CA 1
ATOM 1597 C C . VAL B 1 65 ? -3.398 -1.371 -7.094 1 96.25 65 VAL B C 1
ATOM 1599 O O . VAL B 1 65 ? -3.594 -2.049 -6.082 1 96.25 65 VAL B O 1
ATOM 1602 N N . GLY B 1 66 ? -2.484 -0.456 -7.145 1 96.44 66 GLY B N 1
ATOM 1603 C CA . GLY B 1 66 ? -1.876 0.054 -5.926 1 96.44 66 GLY B CA 1
ATOM 1604 C C . GLY B 1 66 ? -0.539 -0.59 -5.609 1 96.44 66 GLY B C 1
ATOM 1605 O O . GLY B 1 66 ? -0.019 -0.445 -4.504 1 96.44 66 GLY B O 1
ATOM 1606 N N . ILE B 1 67 ? -0.017 -1.312 -6.539 1 96 67 ILE B N 1
ATOM 1607 C CA . ILE B 1 67 ? 1.299 -1.909 -6.34 1 96 67 ILE B CA 1
ATOM 1608 C C . ILE B 1 67 ? 2.338 -1.155 -7.164 1 96 67 ILE B C 1
ATOM 1610 O O . ILE B 1 67 ? 2.344 -1.241 -8.398 1 96 67 ILE B O 1
ATOM 1614 N N . PHE B 1 68 ? 3.238 -0.442 -6.477 1 94.5 68 PHE B N 1
ATOM 1615 C CA . PHE B 1 68 ? 4.27 0.38 -7.102 1 94.5 68 PHE B CA 1
ATOM 1616 C C . PHE B 1 68 ? 5.637 -0.281 -6.98 1 94.5 68 PHE B C 1
ATOM 1618 O O . PHE B 1 68 ? 5.797 -1.258 -6.246 1 94.5 68 PHE B O 1
ATOM 1625 N N . ASP B 1 69 ? 6.523 0.27 -7.73 1 91.88 69 ASP B N 1
ATOM 1626 C CA . ASP B 1 69 ? 7.906 -0.201 -7.664 1 91.88 69 ASP B CA 1
ATOM 1627 C C . ASP B 1 69 ? 8.43 -0.168 -6.23 1 91.88 69 ASP B C 1
ATOM 1629 O O . ASP B 1 69 ? 8.219 0.808 -5.512 1 91.88 69 ASP B O 1
ATOM 1633 N N . ARG B 1 70 ? 9.008 -1.31 -5.734 1 86.56 70 ARG B N 1
ATOM 1634 C CA . ARG B 1 70 ? 9.695 -1.475 -4.461 1 86.56 70 ARG B CA 1
ATOM 1635 C C . ARG B 1 70 ? 8.703 -1.683 -3.32 1 86.56 70 ARG B C 1
ATOM 1637 O O . ARG B 1 70 ? 9.102 -1.824 -2.162 1 86.56 70 ARG B O 1
ATOM 1644 N N . ASP B 1 71 ? 7.43 -1.783 -3.664 1 89.69 71 ASP B N 1
ATOM 1645 C CA . ASP B 1 71 ? 6.473 -2.104 -2.611 1 89.69 71 ASP B CA 1
ATOM 1646 C C . ASP B 1 71 ? 6.727 -3.498 -2.041 1 89.69 71 ASP B C 1
ATOM 1648 O O . ASP B 1 71 ? 7.25 -4.371 -2.736 1 89.69 71 ASP B O 1
ATOM 1652 N N . ILE B 1 72 ? 6.367 -3.65 -0.758 1 85.19 72 ILE B N 1
ATOM 1653 C CA . ILE B 1 72 ? 6.422 -4.961 -0.118 1 85.19 72 ILE B CA 1
ATOM 1654 C C . ILE B 1 72 ? 5.086 -5.68 -0.294 1 85.19 72 ILE B C 1
ATOM 1656 O O . ILE B 1 72 ? 4.027 -5.102 -0.045 1 85.19 72 ILE B O 1
ATOM 1660 N N . LEU B 1 73 ? 5.16 -6.895 -0.753 1 87.5 73 LEU B N 1
ATOM 1661 C CA . LEU B 1 73 ? 3.975 -7.715 -0.97 1 87.5 73 LEU B CA 1
ATOM 1662 C C . LEU B 1 73 ? 3.867 -8.805 0.089 1 87.5 73 LEU B C 1
ATOM 1664 O O . LEU B 1 73 ? 4.867 -9.438 0.436 1 87.5 73 LEU B O 1
ATOM 1668 N N . ILE B 1 74 ? 2.705 -8.938 0.668 1 86.88 74 ILE B N 1
ATOM 1669 C CA . ILE B 1 74 ? 2.395 -10.047 1.565 1 86.88 74 ILE B CA 1
ATOM 1670 C C . ILE B 1 74 ? 1.684 -11.156 0.792 1 86.88 74 ILE B C 1
ATOM 1672 O O . ILE B 1 74 ? 0.607 -10.938 0.23 1 86.88 74 ILE B O 1
ATOM 1676 N N . ILE B 1 75 ? 2.316 -12.32 0.75 1 86.69 75 ILE B N 1
ATOM 1677 C CA . ILE B 1 75 ? 1.859 -13.414 -0.102 1 86.69 75 ILE B CA 1
ATOM 1678 C C . ILE B 1 75 ? 1.316 -14.547 0.762 1 86.69 75 ILE B C 1
ATOM 1680 O O . ILE B 1 75 ? 1.987 -15.008 1.689 1 86.69 75 ILE B O 1
ATOM 1684 N N . ASP B 1 76 ? 0.086 -14.953 0.513 1 87.25 76 ASP B N 1
ATOM 1685 C CA . ASP B 1 76 ? -0.566 -16.078 1.167 1 87.25 76 ASP B CA 1
ATOM 1686 C C . ASP B 1 76 ? -0.52 -17.328 0.285 1 87.25 76 ASP B C 1
ATOM 1688 O O . ASP B 1 76 ? -1.15 -17.375 -0.773 1 87.25 76 ASP B O 1
ATOM 1692 N N . ARG B 1 77 ? 0.212 -18.328 0.688 1 84.56 77 ARG B N 1
ATOM 1693 C CA . ARG B 1 77 ? 0.333 -19.562 -0.06 1 84.56 77 ARG B CA 1
ATOM 1694 C C . ARG B 1 77 ? -0.65 -20.609 0.456 1 84.56 77 ARG B C 1
ATOM 1696 O O . ARG B 1 77 ? -0.661 -21.75 -0.019 1 84.56 77 ARG B O 1
ATOM 1703 N N . GLY B 1 78 ? -1.423 -20.234 1.348 1 85.56 78 GLY B N 1
ATOM 1704 C CA . GLY B 1 78 ? -2.332 -21.188 1.965 1 85.56 78 GLY B CA 1
ATOM 1705 C C . GLY B 1 78 ? -3.668 -21.281 1.254 1 85.56 78 GLY B C 1
ATOM 1706 O O . GLY B 1 78 ? -4.535 -22.062 1.651 1 85.56 78 GLY B O 1
ATOM 1707 N N . ARG B 1 79 ? -3.881 -20.547 0.266 1 86.88 79 ARG B N 1
ATOM 1708 C CA . ARG B 1 79 ? -5.168 -20.578 -0.422 1 86.88 79 ARG B CA 1
ATOM 1709 C C . ARG B 1 79 ? -4.98 -20.562 -1.935 1 86.88 79 ARG B C 1
ATOM 1711 O O . ARG B 1 79 ? -3.943 -20.109 -2.43 1 86.88 79 ARG B O 1
ATOM 1718 N N . GLU B 1 80 ? -5.984 -21.062 -2.684 1 91.5 80 GLU B N 1
ATOM 1719 C CA . GLU B 1 80 ? -5.973 -21.078 -4.145 1 91.5 80 GLU B CA 1
ATOM 1720 C C . GLU B 1 80 ? -6.359 -19.719 -4.715 1 91.5 80 GLU B C 1
ATOM 1722 O O . GLU B 1 80 ? -7.23 -19.031 -4.172 1 91.5 80 GLU B O 1
ATOM 1727 N N . ALA B 1 81 ? -5.742 -19.438 -5.797 1 94 81 ALA B N 1
ATOM 1728 C CA . ALA B 1 81 ? -6.02 -18.172 -6.461 1 94 81 ALA B CA 1
ATOM 1729 C C . ALA B 1 81 ? -7.383 -18.203 -7.148 1 94 81 ALA B C 1
ATOM 1731 O O . ALA B 1 81 ? -7.77 -19.219 -7.734 1 94 81 ALA B O 1
ATOM 1732 N N . GLU B 1 82 ? -8.125 -17.156 -7.082 1 95.62 82 GLU B N 1
ATOM 1733 C CA . GLU B 1 82 ? -9.391 -16.969 -7.785 1 95.62 82 GLU B CA 1
ATOM 1734 C C . GLU B 1 82 ? -9.266 -15.875 -8.844 1 95.62 82 GLU B C 1
ATOM 1736 O O . GLU B 1 82 ? -8.359 -15.039 -8.789 1 95.62 82 GLU B O 1
ATOM 1741 N N . LYS B 1 83 ? -10.242 -15.945 -9.773 1 95.81 83 LYS B N 1
ATOM 1742 C CA . LYS B 1 83 ? -10.273 -14.945 -10.836 1 95.81 83 LYS B CA 1
ATOM 1743 C C . LYS B 1 83 ? -10.297 -13.531 -10.266 1 95.81 83 LYS B C 1
ATOM 1745 O O . LYS B 1 83 ? -11.07 -13.242 -9.352 1 95.81 83 LYS B O 1
ATOM 1750 N N . GLY B 1 84 ? -9.406 -12.703 -10.742 1 97.19 84 GLY B N 1
ATOM 1751 C CA . GLY B 1 84 ? -9.406 -11.305 -10.352 1 97.19 84 GLY B CA 1
ATOM 1752 C C . GLY B 1 84 ? -8.438 -11 -9.227 1 97.19 84 GLY B C 1
ATOM 1753 O O . GLY B 1 84 ? -8.203 -9.836 -8.898 1 97.19 84 GLY B O 1
ATOM 1754 N N . GLU B 1 85 ? -7.828 -11.977 -8.617 1 97.44 85 GLU B N 1
ATOM 1755 C CA . GLU B 1 85 ? -6.91 -11.758 -7.508 1 97.44 85 GLU B CA 1
ATOM 1756 C C . GLU B 1 85 ? -5.492 -11.492 -8.008 1 97.44 85 GLU B C 1
ATOM 1758 O O . GLU B 1 85 ? -5.117 -11.938 -9.094 1 97.44 85 GLU B O 1
ATOM 1763 N N . VAL B 1 86 ? -4.77 -10.719 -7.277 1 97.31 86 VAL B N 1
ATOM 1764 C CA . VAL B 1 86 ? -3.352 -10.5 -7.547 1 97.31 86 VAL B CA 1
ATOM 1765 C C . VAL B 1 86 ? -2.549 -11.711 -7.062 1 97.31 86 VAL B C 1
ATOM 1767 O O . VAL B 1 86 ? -2.719 -12.164 -5.93 1 97.31 86 VAL B O 1
ATOM 1770 N N . ILE B 1 87 ? -1.696 -12.219 -7.957 1 94 87 ILE B N 1
ATOM 1771 C CA . ILE B 1 87 ? -0.953 -13.422 -7.617 1 94 87 ILE B CA 1
ATOM 1772 C C . ILE B 1 87 ? 0.52 -13.242 -7.977 1 94 87 ILE B C 1
ATOM 1774 O O . ILE B 1 87 ? 0.871 -12.344 -8.742 1 94 87 ILE B O 1
ATOM 1778 N N . ILE B 1 88 ? 1.343 -14.008 -7.293 1 88.38 88 ILE B N 1
ATOM 1779 C CA . ILE B 1 88 ? 2.697 -14.258 -7.773 1 88.38 88 ILE B CA 1
ATOM 1780 C C . ILE B 1 88 ? 2.707 -15.5 -8.672 1 88.38 88 ILE B C 1
ATOM 1782 O O . ILE B 1 88 ? 2.371 -16.594 -8.227 1 88.38 88 ILE B O 1
ATOM 1786 N N . ALA B 1 89 ? 2.98 -15.266 -9.914 1 86.31 89 ALA B N 1
ATOM 1787 C CA . ALA B 1 89 ? 3.061 -16.344 -10.898 1 86.31 89 ALA B CA 1
ATOM 1788 C C . ALA B 1 89 ? 4.512 -16.641 -11.266 1 86.31 89 ALA B C 1
ATOM 1790 O O . ALA B 1 89 ? 5.32 -15.727 -11.414 1 86.31 89 ALA B O 1
ATOM 1791 N N . ALA B 1 90 ? 4.805 -17.859 -11.289 1 78.44 90 ALA B N 1
ATOM 1792 C CA . ALA B 1 90 ? 6.102 -18.281 -11.82 1 78.44 90 ALA B CA 1
ATOM 1793 C C . ALA B 1 90 ? 5.969 -18.781 -13.25 1 78.44 90 ALA B C 1
ATOM 1795 O O . ALA B 1 90 ? 5.293 -19.781 -13.508 1 78.44 90 ALA B O 1
ATOM 1796 N N . LEU B 1 91 ? 6.383 -17.844 -14.156 1 72 91 LEU B N 1
ATOM 1797 C CA . LEU B 1 91 ? 6.469 -18.234 -15.562 1 72 91 LEU B CA 1
ATOM 1798 C C . LEU B 1 91 ? 7.922 -18.453 -15.977 1 72 91 LEU B C 1
ATOM 1800 O O . LEU B 1 91 ? 8.758 -17.547 -15.82 1 72 91 LEU B O 1
ATOM 1804 N N . ASN B 1 92 ? 8.227 -19.641 -16.516 1 67.38 92 ASN B N 1
ATOM 1805 C CA . ASN B 1 92 ? 9.602 -19.969 -16.859 1 67.38 92 ASN B CA 1
ATOM 1806 C C . ASN B 1 92 ? 10.562 -19.703 -15.711 1 67.38 92 ASN B C 1
ATOM 1808 O O . ASN B 1 92 ? 11.609 -19.094 -15.891 1 67.38 92 ASN B O 1
ATOM 1812 N N . ASN B 1 93 ? 10.125 -19.891 -14.461 1 65.38 93 ASN B N 1
ATOM 1813 C CA . ASN B 1 93 ? 10.906 -19.812 -13.227 1 65.38 93 ASN B CA 1
ATOM 1814 C C . ASN B 1 93 ? 11.148 -18.359 -12.812 1 65.38 93 ASN B C 1
ATOM 1816 O O . ASN B 1 93 ? 12.047 -18.078 -12.016 1 65.38 93 ASN B O 1
ATOM 1820 N N . GLU B 1 94 ? 10.453 -17.484 -13.477 1 70.5 94 GLU B N 1
ATOM 1821 C CA . GLU B 1 94 ? 10.539 -16.078 -13.062 1 70.5 94 GLU B CA 1
ATOM 1822 C C . GLU B 1 94 ? 9.258 -15.625 -12.383 1 70.5 94 GLU B C 1
ATOM 1824 O O . GLU B 1 94 ? 8.172 -15.758 -12.953 1 70.5 94 GLU B O 1
ATOM 1829 N N . PRO B 1 95 ? 9.414 -15.188 -11.133 1 79.38 95 PRO B N 1
ATOM 1830 C CA . PRO B 1 95 ? 8.211 -14.742 -10.438 1 79.38 95 PRO B CA 1
ATOM 1831 C C . PRO B 1 95 ? 7.723 -13.375 -10.914 1 79.38 95 PRO B C 1
ATOM 1833 O O . PRO B 1 95 ? 8.5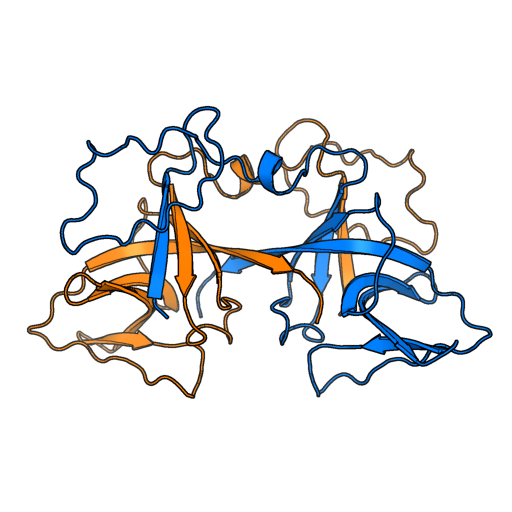16 -12.438 -11.023 1 79.38 95 PRO B O 1
ATOM 1836 N N . LEU B 1 96 ? 6.41 -13.297 -11.281 1 86.5 96 LEU B N 1
ATOM 1837 C CA . LEU B 1 96 ? 5.746 -12.07 -11.711 1 86.5 96 LEU B CA 1
ATOM 1838 C C . LEU B 1 96 ? 4.484 -11.82 -10.891 1 86.5 96 LEU B C 1
ATOM 1840 O O . LEU B 1 96 ? 3.801 -12.766 -10.492 1 86.5 96 LEU B O 1
ATOM 1844 N N . VAL B 1 97 ? 4.34 -10.617 -10.648 1 92.38 97 VAL B N 1
ATOM 1845 C CA . VAL B 1 97 ? 3.076 -10.258 -10.016 1 92.38 97 VAL B CA 1
ATOM 1846 C C . VAL B 1 97 ? 2.066 -9.836 -11.078 1 92.38 97 VAL B C 1
ATOM 1848 O O . VAL B 1 97 ? 2.371 -9 -11.938 1 92.38 97 VAL B O 1
ATOM 1851 N N . LYS B 1 98 ? 0.899 -10.453 -11.102 1 94.81 98 LYS B N 1
ATOM 1852 C CA . LYS B 1 98 ? -0.149 -10.227 -12.094 1 94.81 98 LYS B CA 1
ATOM 1853 C C . LYS B 1 98 ? -1.533 -10.453 -11.484 1 94.81 98 LYS B C 1
ATOM 1855 O O . LYS B 1 98 ? -1.655 -10.984 -10.383 1 94.81 98 LYS B O 1
ATOM 1860 N N . ILE B 1 99 ? -2.482 -9.961 -12.211 1 97.12 99 ILE B N 1
ATOM 1861 C CA . ILE B 1 99 ? -3.859 -10.328 -11.898 1 97.12 99 ILE B CA 1
ATOM 1862 C C . ILE B 1 99 ? -4.211 -11.641 -12.586 1 97.12 99 ILE B C 1
ATOM 1864 O O . ILE B 1 99 ? -4.023 -11.789 -13.797 1 97.12 99 ILE B O 1
ATOM 1868 N N . PHE B 1 100 ? -4.695 -12.609 -11.805 1 96.25 100 PHE B N 1
ATOM 1869 C CA . PHE B 1 100 ? -5.105 -13.914 -12.312 1 96.25 100 PHE B CA 1
ATOM 1870 C C . PHE B 1 100 ? -6.477 -13.836 -12.969 1 96.25 100 PHE B C 1
ATOM 1872 O O . PHE B 1 100 ? -7.445 -13.391 -12.344 1 96.25 100 PHE B O 1
ATOM 1879 N N . ASP B 1 101 ? -6.465 -14.156 -14.227 1 95.38 101 ASP B N 1
ATOM 1880 C CA . ASP B 1 101 ? -7.715 -14.164 -14.977 1 95.38 101 ASP B CA 1
ATOM 1881 C C . ASP B 1 101 ? -7.832 -15.422 -15.836 1 95.38 101 ASP B C 1
ATOM 1883 O O . ASP B 1 101 ? -6.852 -16.141 -16.016 1 95.38 101 ASP B O 1
ATOM 1887 N N . ARG B 1 102 ? -9.078 -15.766 -16.156 1 91.69 102 ARG B N 1
ATOM 1888 C CA . ARG B 1 102 ? -9.344 -16.938 -16.984 1 91.69 102 ARG B CA 1
ATOM 1889 C C . ARG B 1 102 ? -10.5 -16.672 -17.953 1 91.69 102 ARG B C 1
ATOM 1891 O O . ARG B 1 102 ? -11.484 -16.016 -17.578 1 91.69 102 ARG B O 1
ATOM 1898 N N . ALA B 1 103 ? -10.211 -16.984 -19.219 1 90 103 ALA B N 1
ATOM 1899 C CA . ALA B 1 103 ? -11.25 -17.047 -20.234 1 90 103 ALA B CA 1
ATOM 1900 C C . ALA B 1 103 ? -11.43 -18.469 -20.75 1 90 103 ALA B C 1
ATOM 1902 O O . ALA B 1 103 ? -10.648 -18.938 -21.594 1 90 103 ALA B O 1
ATOM 1903 N N . GLY B 1 104 ? -12.5 -19.141 -20.266 1 86.69 104 GLY B N 1
ATOM 1904 C CA . GLY B 1 104 ? -12.594 -20.562 -20.547 1 86.69 104 GLY B CA 1
ATOM 1905 C C . GLY B 1 104 ? -11.445 -21.359 -19.953 1 86.69 104 GLY B C 1
ATOM 1906 O O . GLY B 1 104 ? -11.203 -21.312 -18.75 1 86.69 104 GLY B O 1
ATOM 1907 N N . SER B 1 105 ? -10.727 -22.047 -20.828 1 84.88 105 SER B N 1
ATOM 1908 C CA . SER B 1 105 ? -9.602 -22.844 -20.359 1 84.88 105 SER B CA 1
ATOM 1909 C C . SER B 1 105 ? -8.289 -22.078 -20.422 1 84.88 105 SER B C 1
ATOM 1911 O O . SER B 1 105 ? -7.27 -22.516 -19.906 1 84.88 105 SER B O 1
ATOM 1913 N N . GLN B 1 106 ? -8.391 -20.891 -20.969 1 90.75 106 GLN B N 1
ATOM 1914 C CA . GLN B 1 106 ? -7.176 -20.109 -21.156 1 90.75 106 GLN B CA 1
ATOM 1915 C C . GLN B 1 106 ? -6.887 -19.234 -19.938 1 90.75 106 GLN B C 1
ATOM 1917 O O . GLN B 1 106 ? -7.746 -18.469 -19.5 1 90.75 106 GLN B O 1
ATOM 1922 N N . VAL B 1 107 ? -5.73 -19.406 -19.453 1 92.12 107 VAL B N 1
ATOM 1923 C CA . VAL B 1 107 ? -5.273 -18.562 -18.344 1 92.12 107 VAL B CA 1
ATOM 1924 C C . VAL B 1 107 ? -4.719 -17.25 -18.906 1 92.12 107 VAL B C 1
ATOM 1926 O O . VAL B 1 107 ? -3.99 -17.25 -19.891 1 92.12 107 VAL B O 1
ATOM 1929 N N . ILE B 1 108 ? -5.141 -16.172 -18.266 1 95.06 108 ILE B N 1
ATOM 1930 C CA . ILE B 1 108 ? -4.672 -14.844 -18.641 1 95.06 108 ILE B CA 1
ATOM 1931 C C . ILE B 1 108 ? -4.035 -14.172 -17.438 1 95.06 108 ILE B C 1
ATOM 1933 O O . ILE B 1 108 ? -4.629 -14.133 -16.344 1 95.06 108 ILE B O 1
ATOM 1937 N N . LEU B 1 109 ? -2.818 -13.719 -17.547 1 94.38 109 LEU B N 1
ATOM 1938 C CA . LEU B 1 109 ? -2.143 -12.891 -16.562 1 94.38 109 LEU B CA 1
ATOM 1939 C C . LEU B 1 109 ? -2.178 -11.422 -16.953 1 94.38 109 LEU B C 1
ATOM 1941 O O . LEU B 1 109 ? -1.452 -11 -17.859 1 94.38 109 LEU B O 1
ATOM 1945 N N . ARG B 1 110 ? -3.008 -10.703 -16.234 1 96.5 110 ARG B N 1
ATOM 1946 C CA . ARG B 1 110 ? -3.238 -9.312 -16.609 1 96.5 110 ARG B CA 1
ATOM 1947 C C . ARG B 1 110 ? -2.348 -8.375 -15.805 1 96.5 110 ARG B C 1
ATOM 1949 O O . ARG B 1 110 ? -2.109 -8.602 -14.617 1 96.5 110 ARG B O 1
ATOM 1956 N N . SER B 1 111 ? -1.929 -7.336 -16.469 1 95.94 111 SER B N 1
ATOM 1957 C CA . SER B 1 111 ? -1.296 -6.207 -15.789 1 95.94 111 SER B CA 1
ATOM 1958 C C . SER B 1 111 ? -2.324 -5.156 -15.383 1 95.94 111 SER B C 1
ATOM 1960 O O . SER B 1 111 ? -3.475 -5.203 -15.82 1 95.94 111 SER B O 1
ATOM 1962 N N . ALA B 1 112 ? -1.992 -4.289 -14.43 1 96 112 ALA B N 1
ATOM 1963 C CA . ALA B 1 112 ? -2.803 -3.135 -14.055 1 96 112 ALA B CA 1
ATOM 1964 C C . ALA B 1 112 ? -2.125 -1.831 -14.469 1 96 112 ALA B C 1
ATOM 1966 O O . ALA B 1 112 ? -1.966 -0.921 -13.648 1 96 112 ALA B O 1
ATOM 1967 N N . ASN B 1 113 ? -1.707 -1.742 -15.625 1 94.62 113 ASN B N 1
ATOM 1968 C CA . ASN B 1 113 ? -1.068 -0.648 -16.344 1 94.62 113 ASN B CA 1
ATOM 1969 C C . ASN B 1 113 ? -1.188 -0.83 -17.859 1 94.62 113 ASN B C 1
ATOM 1971 O O . ASN B 1 113 ? -0.744 -1.842 -18.406 1 94.62 113 ASN B O 1
ATOM 1975 N N . PRO B 1 114 ? -1.82 0.045 -18.516 1 93.88 114 PRO B N 1
ATOM 1976 C CA . PRO B 1 114 ? -2.072 -0.125 -19.938 1 93.88 114 PRO B CA 1
ATOM 1977 C C . PRO B 1 114 ? -0.788 -0.248 -20.75 1 93.88 114 PRO B C 1
ATOM 1979 O O . PRO B 1 114 ? -0.814 -0.742 -21.891 1 93.88 114 PRO B O 1
ATOM 1982 N N . LYS B 1 115 ? 0.277 0.225 -20.297 1 94.69 115 LYS B N 1
ATOM 1983 C CA . LYS B 1 115 ? 1.556 0.145 -21 1 94.69 115 LYS B CA 1
ATOM 1984 C C . LYS B 1 115 ? 2.08 -1.287 -21.016 1 94.69 115 LYS B C 1
ATOM 1986 O O . LYS B 1 115 ? 3.027 -1.595 -21.75 1 94.69 115 LYS B O 1
ATOM 1991 N N . PHE B 1 116 ? 1.528 -2.232 -20.234 1 94.06 116 PHE B N 1
ATOM 1992 C CA . PHE B 1 116 ? 1.963 -3.619 -20.109 1 94.06 116 PHE B CA 1
ATOM 1993 C C . PHE B 1 116 ? 0.864 -4.574 -20.547 1 94.06 116 PHE B C 1
ATOM 1995 O O . PHE B 1 116 ? -0.11 -4.793 -19.828 1 94.06 116 PHE B O 1
ATOM 2002 N N . PRO B 1 117 ? 0.976 -5.199 -21.609 1 92.94 117 PRO B N 1
ATOM 2003 C CA . PRO B 1 117 ? -0.074 -6.074 -22.125 1 92.94 117 PRO B CA 1
ATOM 2004 C C . PRO B 1 117 ? -0.244 -7.348 -21.312 1 92.94 117 PRO B C 1
ATOM 2006 O O . PRO B 1 117 ? 0.698 -7.785 -20.641 1 92.94 117 PRO B O 1
ATOM 2009 N N . PRO B 1 118 ? -1.479 -7.816 -21.406 1 93.31 118 PRO B N 1
ATOM 2010 C CA . PRO B 1 118 ? -1.685 -9.109 -20.75 1 93.31 118 PRO B CA 1
ATOM 2011 C C . PRO B 1 118 ? -0.89 -10.234 -21.406 1 93.31 118 PRO B C 1
ATOM 2013 O O . PRO B 1 118 ? -0.52 -10.133 -22.578 1 93.31 118 PRO B O 1
ATOM 2016 N N . ARG B 1 119 ? -0.613 -11.219 -20.578 1 90.62 119 ARG B N 1
ATOM 2017 C CA . ARG B 1 119 ? 0.019 -12.445 -21.062 1 90.62 119 ARG B CA 1
ATOM 2018 C C . ARG B 1 119 ? -0.992 -13.578 -21.172 1 90.62 119 ARG B C 1
ATOM 2020 O O . ARG B 1 119 ? -1.66 -13.914 -20.188 1 90.62 119 ARG B O 1
ATOM 2027 N N . TYR B 1 120 ? -1.117 -14.133 -22.375 1 91.69 120 TYR B N 1
ATOM 2028 C CA . TYR B 1 120 ? -1.984 -15.281 -22.625 1 91.69 120 TYR B CA 1
ATOM 2029 C C . TYR B 1 120 ? -1.186 -16.578 -22.609 1 91.69 120 TYR B C 1
ATOM 2031 O O . TYR B 1 120 ? -0.234 -16.734 -23.375 1 91.69 120 TYR B O 1
ATOM 2039 N N . LEU B 1 121 ? -1.596 -17.422 -21.656 1 88 121 LEU B N 1
ATOM 2040 C CA . LEU B 1 121 ? -0.827 -18.656 -21.547 1 88 121 LEU B CA 1
ATOM 2041 C C . LEU B 1 121 ? -1.322 -19.688 -22.547 1 88 121 LEU B C 1
ATOM 2043 O O . LEU B 1 121 ? -2.531 -19.875 -22.719 1 88 121 LEU B O 1
ATOM 2047 N N . LEU B 1 122 ? -0.259 -20.25 -23.141 1 82.06 122 LEU B N 1
ATOM 2048 C CA . LEU B 1 122 ? -0.565 -21.344 -24.047 1 82.06 122 LEU B CA 1
ATOM 2049 C C . LEU B 1 122 ? -0.773 -22.656 -23.281 1 82.06 122 LEU B C 1
ATOM 2051 O O . LEU B 1 122 ? -0.339 -22.781 -22.125 1 82.06 122 LEU B O 1
ATOM 2055 N N . GLU B 1 123 ? -1.469 -23.578 -23.953 1 78.19 123 GLU B N 1
ATOM 2056 C CA . GLU B 1 123 ? -1.737 -24.875 -23.359 1 78.19 123 GLU B CA 1
ATOM 2057 C C . GLU B 1 123 ? -0.444 -25.562 -22.922 1 78.19 123 GLU B C 1
ATOM 2059 O O . GLU B 1 123 ? -0.429 -26.297 -21.938 1 78.19 123 GLU B O 1
ATOM 2064 N N . SER B 1 124 ? 0.644 -25.266 -23.594 1 79.44 124 SER B N 1
ATOM 2065 C CA . SER B 1 124 ? 1.923 -25.906 -23.328 1 79.44 124 SER B CA 1
ATOM 2066 C C . SER B 1 124 ? 2.65 -25.25 -22.172 1 79.44 124 SER B C 1
ATOM 2068 O O . SER B 1 124 ? 3.584 -25.828 -21.609 1 79.44 124 SER B O 1
ATOM 2070 N N . GLU B 1 125 ? 2.176 -24.078 -21.859 1 78.06 125 GLU B N 1
ATOM 2071 C CA . GLU B 1 125 ? 2.848 -23.344 -20.797 1 78.06 125 GLU B CA 1
ATOM 2072 C C . GLU B 1 125 ? 2.27 -23.703 -19.422 1 78.06 125 GLU B C 1
ATOM 2074 O O . GLU B 1 125 ? 1.055 -23.859 -19.281 1 78.06 125 GLU B O 1
ATOM 2079 N N . GLU B 1 126 ? 3.23 -24.047 -18.578 1 76.25 126 GLU B N 1
ATOM 2080 C CA . GLU B 1 126 ? 2.803 -24.375 -17.219 1 76.25 126 GLU B CA 1
ATOM 2081 C C . GLU B 1 126 ? 2.879 -23.141 -16.297 1 76.25 126 GLU B C 1
ATOM 2083 O O . GLU B 1 126 ? 3.914 -22.484 -16.234 1 76.25 126 GLU B O 1
ATOM 2088 N N . LEU B 1 127 ? 1.71 -22.75 -15.82 1 80.38 127 LEU B N 1
ATOM 2089 C CA . LEU B 1 127 ? 1.651 -21.672 -14.828 1 80.38 127 LEU B CA 1
ATOM 2090 C C . LEU B 1 127 ? 1.731 -22.25 -13.414 1 80.38 127 LEU B C 1
ATOM 2092 O O . LEU B 1 127 ? 1.013 -23.188 -13.078 1 80.38 127 LEU B O 1
ATOM 2096 N N . TYR B 1 128 ? 2.732 -21.812 -12.703 1 80.94 128 TYR B N 1
ATOM 2097 C CA . TYR B 1 128 ? 2.752 -22.094 -11.273 1 80.94 128 TYR B CA 1
ATOM 2098 C C . TYR B 1 128 ? 2.367 -20.859 -10.469 1 80.94 128 TYR B C 1
ATOM 2100 O O . TYR B 1 128 ? 3.043 -19.828 -10.547 1 80.94 128 TYR B O 1
ATOM 2108 N N . VAL B 1 129 ? 1.193 -20.922 -9.836 1 86.5 129 VAL B N 1
ATOM 2109 C CA . VAL B 1 129 ? 0.778 -19.859 -8.93 1 86.5 129 VAL B CA 1
ATOM 2110 C C . VAL B 1 129 ? 1.467 -20.047 -7.578 1 86.5 129 VAL B C 1
ATOM 2112 O O . VAL B 1 129 ? 1.145 -20.969 -6.828 1 86.5 129 VAL B O 1
ATOM 2115 N N . TRP B 1 130 ? 2.365 -19.25 -7.309 1 81 130 TRP B N 1
ATOM 2116 C CA . TRP B 1 130 ? 3.146 -19.359 -6.082 1 81 130 TRP B CA 1
ATOM 2117 C C . TRP B 1 130 ? 2.312 -18.969 -4.867 1 81 130 TRP B C 1
ATOM 2119 O O . TRP B 1 130 ? 2.447 -19.562 -3.797 1 81 130 TRP B O 1
ATOM 2129 N N . GLY B 1 131 ? 1.447 -17.906 -5.02 1 89.38 131 GLY B N 1
ATOM 2130 C CA . GLY B 1 131 ? 0.582 -17.484 -3.936 1 89.38 131 GLY B CA 1
ATOM 2131 C C . GLY B 1 131 ? -0.254 -16.266 -4.289 1 89.38 131 GLY B C 1
ATOM 2132 O O . GLY B 1 131 ? -0.078 -15.672 -5.355 1 89.38 131 GLY B O 1
ATOM 2133 N N . VAL B 1 132 ? -1.169 -15.969 -3.33 1 94.56 132 VAL B N 1
ATOM 2134 C CA . VAL B 1 132 ? -2.068 -14.836 -3.498 1 94.56 132 VAL B CA 1
ATOM 2135 C C . VAL B 1 132 ? -1.54 -13.641 -2.709 1 94.56 132 VAL B C 1
ATOM 2137 O O . VAL B 1 132 ? -1.141 -13.773 -1.551 1 94.56 132 VAL B O 1
ATOM 2140 N N . VAL B 1 133 ? -1.438 -12.523 -3.41 1 94.06 133 VAL B N 1
ATOM 2141 C CA . VAL B 1 133 ? -1.035 -11.297 -2.736 1 94.06 133 VAL B CA 1
ATOM 2142 C C . VAL B 1 133 ? -2.227 -10.695 -1.992 1 94.06 133 VAL B C 1
ATOM 2144 O O . VAL B 1 133 ? -3.18 -10.219 -2.613 1 94.06 133 VAL B O 1
ATOM 2147 N N . SER B 1 134 ? -2.146 -10.656 -0.69 1 94.12 134 SER B N 1
ATOM 2148 C CA . SER B 1 134 ? -3.266 -10.18 0.117 1 94.12 134 SER B CA 1
ATOM 2149 C C . SER B 1 134 ? -3.104 -8.703 0.471 1 94.12 134 SER B C 1
ATOM 2151 O O . SER B 1 134 ? -4.094 -7.98 0.598 1 94.12 134 SER B O 1
ATOM 2153 N N . TYR B 1 135 ? -1.879 -8.266 0.657 1 93.25 135 TYR B N 1
ATOM 2154 C CA . TYR B 1 135 ? -1.573 -6.887 1.029 1 93.25 135 TYR B CA 1
ATOM 2155 C C . TYR B 1 135 ? -0.35 -6.375 0.276 1 93.25 135 TYR B C 1
ATOM 2157 O O . TYR B 1 135 ? 0.503 -7.164 -0.14 1 93.25 135 TYR B O 1
ATOM 2165 N N . SER B 1 136 ? -0.304 -5.16 0.084 1 94.44 136 SER B N 1
ATOM 2166 C CA . SER B 1 136 ? 0.914 -4.465 -0.323 1 94.44 136 SER B CA 1
ATOM 2167 C C . SER B 1 136 ? 1.211 -3.283 0.592 1 94.44 136 SER B C 1
ATOM 2169 O O . SER B 1 136 ? 0.291 -2.66 1.126 1 94.44 136 SER B O 1
ATOM 2171 N N . ILE B 1 137 ? 2.426 -3.021 0.81 1 92.06 137 ILE B N 1
ATOM 2172 C CA . ILE B 1 137 ? 2.9 -1.965 1.695 1 92.06 137 ILE B CA 1
ATOM 2173 C C . ILE B 1 137 ? 3.816 -1.017 0.924 1 92.06 137 ILE B C 1
ATOM 2175 O O . ILE B 1 137 ? 4.746 -1.458 0.246 1 92.06 137 ILE B O 1
ATOM 2179 N N . ARG B 1 138 ? 3.498 0.22 1.046 1 95.12 138 ARG B N 1
ATOM 2180 C CA . ARG B 1 138 ? 4.328 1.232 0.401 1 95.12 138 ARG B CA 1
ATOM 2181 C C . ARG B 1 138 ? 5.027 2.107 1.436 1 95.12 138 ARG B C 1
ATOM 2183 O O . ARG B 1 138 ? 4.41 2.541 2.41 1 95.12 138 ARG B O 1
ATOM 2190 N N . ILE B 1 139 ? 6.277 2.268 1.216 1 92.12 139 ILE B N 1
ATOM 2191 C CA . ILE B 1 139 ? 7.07 3.217 1.988 1 92.12 139 ILE B CA 1
ATOM 2192 C C . ILE B 1 139 ? 7.066 4.578 1.295 1 92.12 139 ILE B C 1
ATOM 2194 O O . ILE B 1 139 ? 7.473 4.691 0.137 1 92.12 139 ILE B O 1
ATOM 2198 N N . HIS B 1 140 ? 6.582 5.535 2.033 1 95.56 140 HIS B N 1
ATOM 2199 C CA . HIS B 1 140 ? 6.496 6.859 1.428 1 95.56 140 HIS B CA 1
ATOM 2200 C C . HIS B 1 140 ? 7.727 7.695 1.756 1 95.56 140 HIS B C 1
ATOM 2202 O O . HIS B 1 140 ? 8.18 7.723 2.904 1 95.56 140 HIS B O 1
ATOM 2208 N N . GLY B 1 141 ? 8.273 8.297 0.765 1 93.25 141 GLY B N 1
ATOM 2209 C CA . GLY B 1 141 ? 9.359 9.258 0.91 1 93.25 141 GLY B CA 1
ATOM 2210 C C . GLY B 1 141 ? 8.945 10.68 0.556 1 93.25 141 GLY B C 1
ATOM 2211 O O . GLY B 1 141 ? 7.957 11.188 1.076 1 93.25 141 GLY B O 1
ATOM 2212 N N . LYS B 1 142 ? 9.82 11.344 -0.204 1 94.06 142 LYS B N 1
ATOM 2213 C CA . LYS B 1 142 ? 9.531 12.695 -0.672 1 94.06 142 LYS B CA 1
ATOM 2214 C C . LYS B 1 142 ? 9.195 12.703 -2.16 1 94.06 142 LYS B C 1
ATOM 2216 O O . LYS B 1 142 ? 9.836 12 -2.949 1 94.06 142 LYS B O 1
ATOM 2221 N N . TYR B 1 143 ? 8.156 13.352 -2.467 1 93.94 143 TYR B N 1
ATOM 2222 C CA . TYR B 1 143 ? 7.68 13.398 -3.844 1 93.94 143 TYR B CA 1
ATOM 2223 C C . TYR B 1 143 ? 7.879 14.781 -4.441 1 93.94 143 TYR B C 1
ATOM 2225 O O . TYR B 1 143 ? 7.895 15.781 -3.719 1 93.94 143 TYR B O 1
#

pLDDT: mean 74.39, std 23.31, range [30.44, 97.5]

InterPro domains:
  IPR015927 Peptidase S24/S26A/S26B/S26C [PF00717] (22-133)
  IPR036286 LexA/Signal peptidase-like superfamily [SSF51306] (15-138)
  IPR039418 LexA-like [cd06529] (53-133)
  IPR050077 LexA repressor [PTHR33516] (11-133)

Radius of gyration: 20.05 Å; Cα contacts (8 Å, |Δi|>4): 752; chains: 2; bounding box: 32×60×51 Å

Organism: Stutzerimonas stutzeri (strain A1501) (NCBI:txid379731)

Sequence (286 aa):
MPVHMLGPAAPATIALPFFSFCVPAGFPSPAQDHMEGSISLDELMNIRAPHTYLARADGESMIQVGIFDRDILIIDRGREAEKGEVIIAALNNEPLVKIFDRAGSQVILRSANPKFPPRYLLESEELYVWGVVSYSIRIHGKYMPVHMLGPAAPATIALPFFSFCVPAGFPSPAQDHMEGSISLDELMNIRAPHTYLARADGESMIQVGIFDRDILIIDRGREAEKGEVIIAALNNEPLVKIFDRAGSQVILRSANPKFPPRYLLESEELYVWGVVSYSIRIHGKY

Foldseek 3Di:
DDDFDQADQDDAQQDSPSPSNPCPVPGPDVPVNPSPHHDDPCVVLVCVDPQKDKDFDADDQAPQVPHHHRKIWIWGQPDDDDQQFWFFKQWVNDTDTFGWHDDVPWTWGHTNDPVDHIDIDDPPTDIDTRGTGPDIGDDDDDD/DDDFDQADQDDAADDSPSRSPPCPVPGPDVPVRPPVHHHDPCVVLVCVDPQKDKDFDADDQAPQVPHHHRKIWIWGQPDDDDQQFWFFKQWVNDTDTFGWHDDVPWTKGHTNDPVDGIDIDDPPTDIDTRGTTDDIGDDDDDD

Solvent-accessible surface area (backbone atoms only — not comparable to full-atom values): 14686 Å² total; per-residue (Å²): 55,43,44,23,36,45,44,56,21,32,62,62,89,12,65,72,61,77,37,63,33,65,60,50,66,66,60,75,57,83,74,77,54,67,66,71,34,9,49,49,54,34,66,72,64,41,27,58,37,86,48,16,32,29,23,28,32,42,48,61,28,35,42,76,74,52,41,43,58,66,17,38,34,37,28,36,50,79,55,84,82,51,74,21,22,38,26,35,33,29,52,93,42,40,51,30,52,29,30,36,38,66,60,88,90,36,45,31,40,32,48,36,30,91,93,38,74,64,44,75,52,50,92,86,54,68,79,42,74,66,23,27,38,46,34,37,36,39,79,53,64,70,100,57,44,44,23,37,42,42,56,20,30,63,63,58,66,64,69,61,75,37,61,34,67,59,50,68,66,62,78,58,83,74,80,52,69,60,72,41,6,50,46,54,35,66,75,65,41,26,56,39,89,48,17,32,30,24,28,33,42,46,61,28,35,42,76,76,51,40,43,59,66,19,38,32,36,28,37,50,79,57,82,82,50,75,22,23,39,27,35,32,30,53,94,42,39,49,30,50,27,29,35,37,66,61,88,91,36,46,31,41,32,50,36,29,90,93,38,73,64,44,76,52,50,92,86,54,69,79,42,74,66,24,27,38,45,33,37,36,38,79,53,62,69,100

Secondary structure (DSSP, 8-state):
-BEEEEEESS-SS-------B---SS---TT-----S---HHHHTTTTSTTEEEEEE-SSTTGGGT--TT-EEEEE-SS---TTBEEEEEETTEEEEEEEEEETTEEEEE-SSTTSPPEEPPTT---EEEEEEEEEEEE--B-/-BEEEEEES-SSS-------B---SS---TT-----S---HHHHTTTTSTTEEEEEE-SSTTGGGT--TT-EEEEE-SS---TTBEEEEEETTEEEEEEEEEETTEEEEE-SSTTSPPEEPPTTPPPEEEEEEEEEEEE--B-